Protein AF-A0A7Z8QGR4-F1 (afdb_monomer_lite)

pLDDT: mean 81.58, std 18.43, range [34.44, 98.69]

Secondary structure (DSSP, 8-state):
-HHHHHHHHHHHHHHHHHHHHHHHHHHHHHHHHHHHHHHHHHHHHHHHHHHHHHHHHHHHHHHHHHHHHHHHHHHHHHHHHHHHHHHHHHHHHHHHHHHHHHHHHHHHHHHHHHHHS-S---TTT------EEEPTT-S-EEES-----TTSB-TTSSEEEEEEGGGTEEEEE-SS----S-S-TT--

Foldseek 3Di:
DVVVVVVVVVVVVVVVVVVVCVVVVVVVVVVVVVVVVVVVVVVVVVVVVVVVVVVVVVVVVVVVVVVVVVVVVVVVVVVVVVVVVVVVVVVVVVVVVVVVVVVVVVVVVVCVVVVPDPPDPPPPPDPPVQDFDDEPPDPDTDTPADADAQQDQDPLRFGFNHAPPRRRAGAGDDPDDDPDPYDDDDDD

Sequence (188 aa):
MKGDVDTLKNTVFNLTGTLESLPNQVGDLSRLVTSNKLAATETFTSKLVTENLKKDVVRNEKDIEKIETSITGVNTDLREVRNNLKGLDRIEAGMDSFQNSIDSMQNAINQIPEMVMPSDLDTSTSRGLITLKRCPNTLEVTWGICTYQAGDKGPAGGIVVSATEDGRHGLELSFKQSSSTFGCEGVA

Radius of gyration: 68.04 Å; chains: 1; bounding box: 125×34×184 Å

Structure (mmCIF, N/CA/C/O backbone):
data_AF-A0A7Z8QGR4-F1
#
_entry.id   AF-A0A7Z8QGR4-F1
#
loop_
_atom_site.group_PDB
_atom_site.id
_atom_site.type_symbol
_atom_site.label_atom_id
_atom_site.label_alt_id
_atom_site.label_comp_id
_atom_site.label_asym_id
_atom_site.label_entity_id
_atom_site.label_seq_id
_atom_site.pdbx_PDB_ins_code
_atom_site.Cartn_x
_atom_site.Cartn_y
_atom_site.Cartn_z
_atom_site.occupancy
_atom_site.B_iso_or_equiv
_atom_site.auth_seq_id
_atom_site.auth_comp_id
_atom_site.auth_asym_id
_atom_site.auth_atom_id
_atom_site.pdbx_PDB_model_num
ATOM 1 N N . MET A 1 1 ? -53.644 -9.883 95.722 1.00 63.28 1 MET A N 1
ATOM 2 C CA . MET A 1 1 ? -54.367 -10.828 94.839 1.00 63.28 1 MET A CA 1
ATOM 3 C C . MET A 1 1 ? -55.077 -10.150 93.671 1.00 63.28 1 MET A C 1
ATOM 5 O O . MET A 1 1 ? -54.711 -10.466 92.553 1.00 63.28 1 MET A O 1
ATOM 9 N N . LYS A 1 2 ? -56.058 -9.243 93.843 1.00 71.25 2 LYS A N 1
ATOM 10 C CA . LYS A 1 2 ? -56.784 -8.665 92.683 1.00 71.25 2 LYS A CA 1
ATOM 11 C C . LYS A 1 2 ? -55.908 -7.770 91.781 1.00 71.25 2 LYS A C 1
ATOM 13 O O . LYS A 1 2 ? -55.909 -7.962 90.574 1.00 71.25 2 LYS A O 1
ATOM 18 N N . GLY A 1 3 ? -55.089 -6.889 92.367 1.00 80.44 3 GLY A N 1
ATOM 19 C CA . GLY A 1 3 ? -54.168 -6.026 91.604 1.00 80.44 3 GLY A CA 1
ATOM 20 C C . GLY A 1 3 ? -53.057 -6.783 90.862 1.00 80.44 3 GLY A C 1
ATOM 21 O O . GLY A 1 3 ? -52.675 -6.397 89.759 1.00 80.44 3 GLY A O 1
ATOM 22 N N . ASP A 1 4 ? -52.593 -7.907 91.413 1.00 86.69 4 ASP A N 1
ATOM 23 C CA . ASP A 1 4 ? -51.564 -8.746 90.780 1.00 86.69 4 ASP A CA 1
ATOM 24 C C . ASP A 1 4 ? -52.108 -9.440 89.521 1.00 86.69 4 ASP A C 1
ATOM 26 O O . ASP A 1 4 ? -51.425 -9.532 88.505 1.00 86.69 4 ASP A O 1
ATOM 30 N N . VAL A 1 5 ? -53.373 -9.876 89.563 1.00 89.75 5 VAL A N 1
ATOM 31 C CA . VAL A 1 5 ? -54.056 -10.529 88.435 1.00 89.75 5 VAL A CA 1
ATOM 32 C C . VAL A 1 5 ? -54.328 -9.549 87.293 1.00 89.75 5 VAL A C 1
ATOM 34 O O . VAL A 1 5 ? -54.153 -9.911 86.131 1.00 89.75 5 VAL A O 1
ATOM 37 N N . ASP A 1 6 ? -54.726 -8.314 87.597 1.00 90.62 6 ASP A N 1
ATOM 38 C CA . ASP A 1 6 ? -54.964 -7.289 86.572 1.00 90.62 6 ASP A CA 1
ATOM 39 C C . ASP A 1 6 ? -53.654 -6.851 85.898 1.00 90.62 6 ASP A C 1
ATOM 41 O O . ASP A 1 6 ? -53.600 -6.689 84.676 1.00 90.62 6 ASP A O 1
ATOM 45 N N . THR A 1 7 ? -52.567 -6.771 86.672 1.00 92.06 7 THR A N 1
ATOM 46 C CA . THR A 1 7 ? -51.217 -6.536 86.141 1.00 92.06 7 THR A CA 1
ATOM 47 C C . THR A 1 7 ? -50.805 -7.664 85.193 1.00 92.06 7 THR A C 1
ATOM 49 O O . THR A 1 7 ? -50.396 -7.396 84.065 1.00 92.06 7 THR A O 1
ATOM 52 N N . LEU A 1 8 ? -51.003 -8.924 85.601 1.00 92.62 8 LEU A N 1
ATOM 53 C CA . LEU A 1 8 ? -50.678 -10.091 84.779 1.00 92.62 8 LEU A CA 1
ATOM 54 C C . LEU A 1 8 ? -51.458 -10.100 83.454 1.00 92.62 8 LEU A C 1
ATOM 56 O O . LEU A 1 8 ? -50.889 -10.383 82.402 1.00 92.62 8 LEU A O 1
ATOM 60 N N . LYS A 1 9 ? -52.751 -9.755 83.486 1.00 91.75 9 LYS A N 1
ATOM 61 C CA . LYS A 1 9 ? -53.602 -9.680 82.287 1.00 91.75 9 LYS A CA 1
ATOM 62 C C . LYS A 1 9 ? -53.125 -8.621 81.298 1.00 91.75 9 LYS A C 1
ATOM 64 O O . LYS A 1 9 ? -53.062 -8.910 80.106 1.00 91.75 9 LYS A O 1
ATOM 69 N N . ASN A 1 10 ? -52.750 -7.435 81.777 1.00 92.81 10 ASN A N 1
ATOM 70 C CA . ASN A 1 10 ? -52.200 -6.387 80.915 1.00 92.81 10 ASN A CA 1
ATOM 71 C C . ASN A 1 10 ? -50.859 -6.801 80.301 1.00 92.81 10 ASN A C 1
ATOM 73 O O . ASN A 1 10 ? -50.624 -6.562 79.117 1.00 92.81 10 ASN A O 1
ATOM 77 N N . THR A 1 11 ? -49.991 -7.461 81.073 1.00 93.75 11 THR A N 1
ATOM 78 C CA . THR A 1 11 ? -48.729 -7.996 80.549 1.00 93.75 11 THR A CA 1
ATOM 79 C C . THR A 1 11 ? -48.977 -9.038 79.461 1.00 93.75 11 THR A C 1
ATOM 81 O O . THR A 1 11 ? -48.363 -8.961 78.400 1.00 93.75 11 THR A O 1
ATOM 84 N N . VAL A 1 12 ? -49.908 -9.973 79.682 1.00 94.75 12 VAL A N 1
ATOM 85 C CA . VAL A 1 12 ? -50.280 -10.989 78.686 1.00 94.75 12 VAL A CA 1
ATOM 86 C C . VAL A 1 12 ? -50.854 -10.340 77.426 1.00 94.75 12 VAL A C 1
ATOM 88 O O . VAL A 1 12 ? -50.416 -10.679 76.335 1.00 94.75 12 VAL A O 1
ATOM 91 N N . PHE A 1 13 ? -51.754 -9.363 77.559 1.00 94.62 13 PHE A N 1
ATOM 92 C CA . PHE A 1 13 ? -52.339 -8.653 76.418 1.00 94.62 13 PHE A CA 1
ATOM 93 C C . PHE A 1 13 ? -51.278 -7.943 75.558 1.00 94.62 13 PHE A C 1
ATOM 95 O O . PHE A 1 13 ? -51.265 -8.089 74.336 1.00 94.62 13 PHE A O 1
ATOM 102 N N . ASN A 1 14 ? -50.334 -7.239 76.192 1.00 94.44 14 ASN A N 1
ATOM 103 C CA . ASN A 1 14 ? -49.232 -6.577 75.486 1.00 94.44 14 ASN A CA 1
ATOM 104 C C . ASN A 1 14 ? -48.295 -7.582 74.797 1.00 94.44 14 ASN A C 1
ATOM 106 O O . ASN A 1 14 ? -47.833 -7.339 73.679 1.00 94.44 14 ASN A O 1
ATOM 110 N N . LEU A 1 15 ? -48.023 -8.720 75.443 1.00 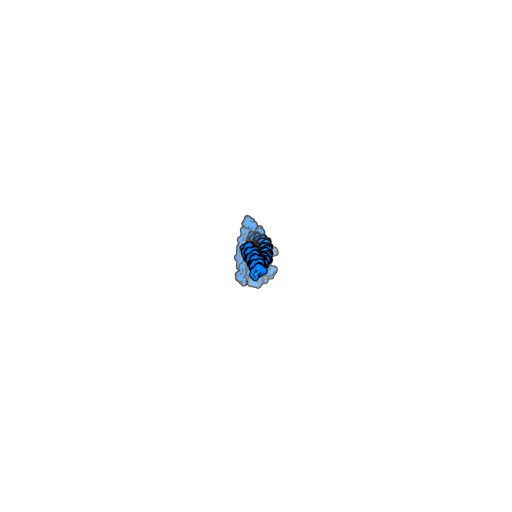95.62 15 LEU A N 1
ATOM 111 C CA . LEU A 1 15 ? -47.218 -9.796 74.862 1.00 95.62 15 LEU A CA 1
ATOM 112 C C . LEU A 1 15 ? -47.909 -10.420 73.649 1.00 95.62 15 LEU A C 1
ATOM 114 O O . LEU A 1 15 ? -47.247 -10.635 72.637 1.00 95.62 15 LEU A O 1
ATOM 118 N N . THR A 1 16 ? -49.221 -10.657 73.712 1.00 94.56 16 THR A N 1
ATOM 119 C CA . THR A 1 16 ? -50.006 -11.168 72.580 1.00 94.56 16 THR A CA 1
ATOM 120 C C . THR A 1 16 ? -49.962 -10.203 71.398 1.00 94.56 16 THR A C 1
ATOM 122 O O . THR A 1 16 ? -49.608 -10.625 70.302 1.00 94.56 16 THR A O 1
ATOM 125 N N . GLY A 1 17 ? -50.194 -8.904 71.618 1.00 94.50 17 GLY A N 1
ATOM 126 C CA . GLY A 1 17 ? -50.097 -7.908 70.544 1.00 94.50 17 GLY A CA 1
ATOM 127 C C . GLY A 1 17 ? -48.690 -7.809 69.940 1.00 94.50 17 GLY A C 1
ATOM 128 O O . GLY A 1 17 ? -48.529 -7.684 68.726 1.00 94.50 17 GLY A O 1
ATOM 129 N N . THR A 1 18 ? -47.651 -7.948 70.769 1.00 94.69 18 THR A N 1
ATOM 130 C CA . THR A 1 18 ? -46.263 -8.009 70.285 1.00 94.69 18 THR A CA 1
ATOM 131 C C . THR A 1 18 ? -46.046 -9.255 69.421 1.00 94.69 18 THR A C 1
ATOM 133 O O . THR A 1 18 ? -45.511 -9.143 68.318 1.00 94.69 18 THR A O 1
ATOM 136 N N . LEU A 1 19 ? -46.510 -10.424 69.877 1.00 95.81 19 LEU A N 1
ATOM 137 C CA . LEU A 1 19 ? -46.371 -11.704 69.178 1.00 95.81 19 LEU A CA 1
ATOM 138 C C . LEU A 1 19 ? -47.111 -11.715 67.830 1.00 95.81 19 LEU A C 1
ATOM 140 O O . LEU A 1 19 ? -46.585 -12.239 66.853 1.00 95.81 19 LEU A O 1
ATOM 144 N N . GLU A 1 20 ? -48.287 -11.088 67.759 1.00 95.44 20 GLU A N 1
ATOM 145 C CA . GLU A 1 20 ? -49.078 -10.938 66.530 1.00 95.44 20 GLU A CA 1
ATOM 146 C C . GLU A 1 20 ? -48.427 -9.991 65.508 1.00 95.44 20 GLU A C 1
ATOM 148 O O . GLU A 1 20 ? -48.636 -10.141 64.305 1.00 95.44 20 GLU A O 1
ATOM 153 N N . SER A 1 21 ? -47.601 -9.040 65.959 1.00 95.81 21 SER A N 1
ATOM 154 C CA . SER A 1 21 ? -46.898 -8.095 65.079 1.00 95.81 21 SER A CA 1
ATOM 155 C C . SER A 1 21 ? -45.605 -8.656 64.464 1.00 95.81 21 SER A C 1
ATOM 157 O O . SER A 1 21 ? -45.188 -8.212 63.390 1.00 95.81 21 SER A O 1
ATOM 159 N N . LEU A 1 22 ? -44.982 -9.651 65.110 1.00 96.81 22 LEU A N 1
ATOM 160 C CA . LEU A 1 22 ? -43.707 -10.241 64.679 1.00 96.81 22 LEU A CA 1
ATOM 161 C C . LEU A 1 22 ? -43.734 -10.815 63.249 1.00 96.81 22 LEU A C 1
ATOM 163 O O . LEU A 1 22 ? -42.790 -10.543 62.507 1.00 96.81 22 LEU A O 1
ATOM 167 N N . PRO A 1 23 ? -44.771 -11.556 62.804 1.00 96.12 23 PRO A N 1
ATOM 168 C CA . PRO A 1 23 ? -44.829 -12.077 61.438 1.00 96.12 23 PRO A CA 1
ATOM 169 C C . PRO A 1 23 ? -44.733 -10.983 60.368 1.00 96.12 23 PRO A C 1
ATOM 171 O O . PRO A 1 23 ? -44.053 -11.173 59.361 1.00 96.12 23 PRO A O 1
ATOM 174 N N . ASN A 1 24 ? -45.354 -9.822 60.605 1.00 96.19 24 ASN A N 1
ATOM 175 C CA . ASN A 1 24 ? -45.300 -8.691 59.676 1.00 96.19 24 ASN A CA 1
ATOM 176 C C . ASN A 1 24 ? -43.891 -8.094 59.617 1.00 96.19 24 ASN A C 1
ATOM 178 O O . ASN A 1 24 ? -43.349 -7.915 58.529 1.00 96.19 24 ASN A O 1
ATOM 182 N N . GLN A 1 25 ? -43.256 -7.883 60.775 1.00 96.94 25 GLN A N 1
ATOM 183 C CA . GLN A 1 25 ? -41.877 -7.386 60.840 1.00 96.94 25 GLN A CA 1
ATOM 184 C C . GLN A 1 25 ? -40.892 -8.336 60.145 1.00 96.94 25 GLN A C 1
ATOM 186 O O . GLN A 1 25 ? -40.023 -7.893 59.396 1.00 96.94 25 GLN A O 1
ATOM 191 N N . VAL A 1 26 ? -41.045 -9.649 60.350 1.00 97.12 26 VAL A N 1
ATOM 192 C CA . VAL A 1 26 ? -40.235 -10.675 59.673 1.00 97.12 26 VAL A CA 1
ATOM 193 C C . VAL A 1 26 ? -40.477 -10.655 58.161 1.00 97.12 26 VAL A C 1
ATOM 195 O O . VAL A 1 26 ? -39.523 -10.766 57.387 1.00 97.12 26 VAL A O 1
ATOM 198 N N . GLY A 1 27 ? -41.725 -10.467 57.726 1.00 97.69 27 GLY A N 1
ATOM 199 C CA . GLY A 1 27 ? -42.077 -10.307 56.315 1.00 97.69 27 GLY A CA 1
ATOM 200 C C . GLY A 1 27 ? -41.408 -9.091 55.669 1.00 97.69 27 GLY A C 1
ATOM 201 O O . GLY A 1 27 ? -40.818 -9.209 54.591 1.00 97.69 27 GLY A O 1
ATOM 202 N N . ASP A 1 28 ? -41.431 -7.943 56.343 1.00 97.62 28 ASP A N 1
ATOM 203 C CA . ASP A 1 28 ? -40.800 -6.711 55.859 1.00 97.62 28 ASP A CA 1
ATOM 204 C C . ASP A 1 28 ? -39.272 -6.827 55.812 1.00 97.62 28 ASP A C 1
ATOM 206 O O . ASP A 1 28 ? -38.653 -6.460 54.809 1.00 97.62 28 ASP A O 1
ATOM 210 N N . LEU A 1 29 ? -38.659 -7.431 56.836 1.00 97.75 29 LEU A N 1
ATOM 211 C CA . LEU A 1 29 ? -37.231 -7.765 56.848 1.00 97.75 29 LEU A CA 1
ATOM 212 C C . LEU A 1 29 ? -36.853 -8.683 55.680 1.00 97.75 29 LEU A C 1
ATOM 214 O O . LEU A 1 29 ? -35.870 -8.422 54.990 1.00 97.75 29 LEU A O 1
ATOM 218 N N . SER A 1 30 ? -37.639 -9.729 55.413 1.00 97.81 30 SER A N 1
ATOM 219 C CA . SER A 1 30 ? -37.392 -10.654 54.298 1.00 97.81 30 SER A CA 1
ATOM 220 C C . SER A 1 30 ? -37.420 -9.943 52.938 1.00 97.81 30 SER A C 1
ATOM 222 O O . SER A 1 30 ? -36.545 -10.162 52.089 1.00 97.81 30 SER A O 1
ATOM 224 N N . ARG A 1 31 ? -38.373 -9.023 52.744 1.00 97.94 31 ARG A N 1
ATOM 225 C CA . ARG A 1 31 ? -38.456 -8.185 51.537 1.00 97.94 31 ARG A CA 1
ATOM 226 C C . ARG A 1 31 ? -37.256 -7.249 51.408 1.00 97.94 31 ARG A C 1
ATOM 228 O O . ARG A 1 31 ? -36.664 -7.177 50.333 1.00 97.94 31 ARG A O 1
ATOM 235 N N . LEU A 1 32 ? -36.860 -6.587 52.495 1.00 97.88 32 LEU A N 1
ATOM 236 C CA . LEU A 1 32 ? -35.678 -5.719 52.546 1.00 97.88 32 LEU A CA 1
ATOM 237 C C . LEU A 1 32 ? -34.393 -6.477 52.201 1.00 97.88 32 LEU A C 1
ATOM 239 O O . LEU A 1 32 ? -33.606 -6.013 51.378 1.00 97.88 32 LEU A O 1
ATOM 243 N N . VAL A 1 33 ? -34.202 -7.666 52.774 1.00 97.44 33 VAL A N 1
ATOM 244 C CA . VAL A 1 33 ? -33.049 -8.532 52.482 1.00 97.44 33 VAL A CA 1
ATOM 245 C C . VAL A 1 33 ? -33.022 -8.925 51.004 1.00 97.44 33 VAL A C 1
ATOM 247 O O . VAL A 1 33 ? -31.970 -8.860 50.368 1.00 97.44 33 VAL A O 1
ATOM 250 N N . THR A 1 34 ? -34.174 -9.288 50.438 1.00 97.50 34 THR A N 1
ATOM 251 C CA . THR A 1 34 ? -34.286 -9.668 49.021 1.00 97.50 34 THR A CA 1
ATOM 252 C C . THR A 1 34 ? -33.964 -8.492 48.098 1.00 97.50 34 THR A C 1
ATOM 254 O O . THR A 1 34 ? -33.164 -8.641 47.174 1.00 97.50 34 THR A O 1
ATOM 257 N N . SER A 1 35 ? -34.522 -7.314 48.386 1.00 97.31 35 SER A N 1
ATOM 258 C CA . SER A 1 35 ? -34.273 -6.083 47.628 1.00 97.31 35 SER A CA 1
ATOM 259 C C . SER A 1 35 ? -32.796 -5.678 47.670 1.00 97.31 35 SER A C 1
ATOM 261 O O . SER A 1 35 ? -32.176 -5.465 46.630 1.00 97.31 35 SER A O 1
ATOM 263 N N . ASN A 1 36 ? -32.183 -5.684 48.859 1.00 97.06 36 ASN A N 1
ATOM 264 C CA . ASN A 1 36 ? -30.766 -5.350 49.021 1.00 97.06 36 ASN A CA 1
ATOM 265 C C . ASN A 1 36 ? -29.850 -6.336 48.287 1.00 97.06 36 ASN A C 1
ATOM 267 O O . ASN A 1 36 ? -28.862 -5.925 47.677 1.00 97.06 36 ASN A O 1
ATOM 271 N N . LYS A 1 37 ? -30.178 -7.634 48.307 1.00 97.38 37 LYS A N 1
ATOM 272 C CA . LYS A 1 37 ? -29.420 -8.651 47.568 1.00 97.38 37 LYS A CA 1
ATOM 273 C C . LYS A 1 37 ? -29.502 -8.429 46.056 1.00 97.38 37 LYS A C 1
ATOM 275 O O . LYS A 1 37 ? -28.482 -8.557 45.373 1.00 97.38 37 LYS A O 1
ATOM 280 N N . LEU A 1 38 ? -30.684 -8.093 45.539 1.00 97.12 38 LEU A N 1
ATOM 281 C CA . LEU A 1 38 ? -30.879 -7.801 44.120 1.00 97.12 38 LEU A CA 1
ATOM 282 C C . LEU A 1 38 ? -30.088 -6.554 43.704 1.00 97.12 38 LEU A C 1
ATOM 284 O O . LEU A 1 38 ? -29.239 -6.646 42.820 1.00 97.12 38 LEU A O 1
ATOM 288 N N . ALA A 1 39 ? -30.270 -5.439 44.417 1.00 96.88 39 ALA A N 1
ATOM 289 C CA . ALA A 1 39 ? -29.585 -4.178 44.137 1.00 96.88 39 ALA A CA 1
ATOM 290 C C . ALA A 1 39 ? -28.052 -4.317 44.180 1.00 96.88 39 ALA A C 1
ATOM 292 O O . ALA A 1 39 ? -27.343 -3.783 43.323 1.00 96.88 39 ALA A O 1
ATOM 293 N N . ALA A 1 40 ? -27.518 -5.079 45.142 1.00 96.44 40 ALA A N 1
ATOM 294 C CA . ALA A 1 40 ? -26.087 -5.363 45.216 1.00 96.44 40 ALA A CA 1
ATOM 295 C C . ALA A 1 40 ? -25.589 -6.169 44.001 1.00 96.44 40 ALA A C 1
ATOM 297 O O . ALA A 1 40 ? -24.524 -5.872 43.456 1.00 96.44 40 ALA A O 1
ATOM 298 N N . THR A 1 41 ? -26.367 -7.157 43.550 1.00 96.50 41 THR A N 1
ATOM 299 C CA . THR A 1 41 ? -26.021 -8.004 42.396 1.00 96.50 41 THR A CA 1
ATOM 300 C C . THR A 1 41 ? -26.039 -7.203 41.092 1.00 96.50 41 THR A C 1
ATOM 302 O O . THR A 1 41 ? -25.105 -7.300 40.293 1.00 96.50 41 THR A O 1
ATOM 305 N N . GLU A 1 42 ? -27.055 -6.364 40.891 1.00 96.06 42 GLU A N 1
ATOM 306 C CA . GLU A 1 42 ? -27.167 -5.477 39.728 1.00 96.06 42 GLU A CA 1
ATOM 307 C C . GLU A 1 42 ? -26.032 -4.449 39.690 1.00 96.06 42 GLU A C 1
ATOM 309 O O . GLU A 1 42 ? -25.409 -4.243 38.644 1.00 96.06 42 GLU A O 1
ATOM 314 N N . THR A 1 43 ? -25.699 -3.862 40.844 1.00 96.44 43 THR A N 1
ATOM 315 C CA . THR A 1 43 ? -24.591 -2.904 40.976 1.00 96.44 43 THR A CA 1
ATOM 316 C C . THR A 1 43 ? -23.256 -3.557 40.629 1.00 96.44 43 THR A C 1
ATOM 318 O O . THR A 1 43 ? -22.472 -3.005 39.855 1.00 96.44 43 THR A O 1
ATOM 321 N N . PHE A 1 44 ? -22.990 -4.751 41.169 1.00 94.75 44 PHE A N 1
ATOM 322 C CA . PHE A 1 44 ? -21.750 -5.475 40.896 1.00 94.75 44 PHE A CA 1
ATOM 323 C C . PHE A 1 44 ? -21.637 -5.869 39.420 1.00 94.75 44 PHE A C 1
ATOM 325 O O . PHE A 1 44 ? -20.594 -5.652 38.803 1.00 94.75 44 PHE A O 1
ATOM 332 N N . THR A 1 45 ? -22.724 -6.380 38.837 1.00 94.75 45 THR A N 1
ATOM 333 C CA . THR A 1 45 ? -22.780 -6.769 37.420 1.00 94.75 45 THR A CA 1
ATOM 334 C C . THR A 1 45 ? -22.543 -5.564 36.515 1.00 94.75 45 THR A C 1
ATOM 336 O O . THR A 1 45 ? -21.692 -5.617 35.630 1.00 94.75 45 THR A O 1
ATOM 339 N N . SER A 1 46 ? -23.220 -4.445 36.785 1.00 95.69 46 SER A N 1
ATOM 340 C CA . SER A 1 46 ? -23.063 -3.207 36.013 1.00 95.69 46 SER A CA 1
ATOM 341 C C . SER A 1 46 ? -21.634 -2.677 36.083 1.00 95.69 46 SER A C 1
ATOM 343 O O . SER A 1 46 ? -21.060 -2.299 35.061 1.00 95.69 46 SER A O 1
ATOM 345 N N . LYS A 1 47 ? -21.020 -2.701 37.272 1.00 96.12 47 LYS A N 1
ATOM 346 C CA . LYS A 1 47 ? -19.629 -2.274 37.459 1.00 96.12 47 LYS A CA 1
ATOM 347 C C . LYS A 1 47 ? -18.653 -3.178 36.707 1.00 96.12 47 LYS A C 1
ATOM 349 O O . LYS A 1 47 ? -17.756 -2.672 36.042 1.00 96.12 47 LYS A O 1
ATOM 354 N N . LEU A 1 48 ? -18.845 -4.496 36.771 1.00 94.81 48 LEU A N 1
ATOM 355 C CA . LEU A 1 48 ? -18.003 -5.461 36.064 1.00 94.81 48 LEU A CA 1
ATOM 356 C C . LEU A 1 48 ? -18.079 -5.275 34.542 1.00 94.81 48 LEU A C 1
ATOM 358 O O . LEU A 1 48 ? -17.045 -5.222 33.877 1.00 94.81 48 LEU A O 1
ATOM 362 N N . VAL A 1 49 ? -19.293 -5.140 33.998 1.00 95.44 49 VAL A N 1
ATOM 363 C CA . VAL A 1 49 ? -19.516 -4.889 32.567 1.00 95.44 49 VAL A CA 1
ATOM 364 C C . VAL A 1 49 ? -18.866 -3.572 32.146 1.00 95.44 49 VAL A C 1
ATOM 366 O O . VAL A 1 49 ? -18.135 -3.542 31.160 1.00 95.44 49 VAL A O 1
ATOM 369 N N . THR A 1 50 ? -19.061 -2.506 32.925 1.00 96.75 50 THR A N 1
ATOM 370 C CA . THR A 1 50 ? -18.487 -1.181 32.640 1.00 96.75 50 THR A CA 1
ATOM 371 C C . THR A 1 50 ? -16.958 -1.217 32.606 1.00 96.75 50 THR A C 1
ATOM 373 O O . THR A 1 50 ? -16.353 -0.674 31.686 1.00 96.75 50 THR A O 1
ATOM 376 N N . GLU A 1 51 ? -16.314 -1.890 33.562 1.00 96.44 51 GLU A N 1
ATOM 377 C CA . GLU A 1 51 ? -14.850 -1.993 33.610 1.00 96.44 51 GLU A CA 1
ATOM 378 C C . GLU A 1 51 ? -14.273 -2.813 32.450 1.00 96.44 51 GLU A C 1
ATOM 380 O O . GLU A 1 51 ? -13.239 -2.448 31.884 1.00 96.44 51 GLU A O 1
ATOM 385 N N . ASN A 1 52 ? -14.937 -3.904 32.061 1.00 96.31 52 ASN A N 1
ATOM 386 C CA . ASN A 1 52 ? -14.501 -4.701 30.916 1.00 96.31 52 ASN A CA 1
ATOM 387 C C . ASN A 1 52 ? -14.656 -3.924 29.604 1.00 96.31 52 ASN A C 1
ATOM 389 O O . ASN A 1 52 ? -13.695 -3.830 28.843 1.00 96.31 52 ASN A O 1
ATOM 393 N N . LEU A 1 53 ? -15.810 -3.283 29.389 1.00 97.19 53 LEU A N 1
ATOM 394 C CA . LEU A 1 53 ? -16.035 -2.437 28.214 1.00 97.19 53 LEU A CA 1
ATOM 395 C C . LEU A 1 53 ? -15.021 -1.293 28.140 1.00 97.19 53 LEU A C 1
ATOM 397 O O . LEU A 1 53 ? -14.483 -1.019 27.073 1.00 97.19 53 LEU A O 1
ATOM 401 N N . LYS A 1 54 ? -14.691 -0.665 29.274 1.00 97.62 54 LYS A N 1
ATOM 402 C CA . LYS A 1 54 ? -13.677 0.393 29.330 1.00 97.62 54 LYS A CA 1
ATOM 403 C C . LYS A 1 54 ? -12.300 -0.100 28.877 1.00 97.62 54 LYS A C 1
ATOM 405 O O . LYS A 1 54 ? -11.617 0.602 28.137 1.00 97.62 54 LYS A O 1
ATOM 410 N N . LYS A 1 55 ? -11.886 -1.302 29.289 1.00 97.50 55 LYS A N 1
ATOM 411 C CA . LYS A 1 55 ? -10.616 -1.903 28.842 1.00 97.50 55 LYS A CA 1
ATOM 412 C C . LYS A 1 55 ? -10.611 -2.200 27.347 1.00 97.50 55 LYS A C 1
ATOM 414 O O . LYS A 1 55 ? -9.589 -1.986 26.698 1.00 97.50 55 LYS A O 1
ATOM 419 N N . ASP A 1 56 ? -11.724 -2.694 26.816 1.00 97.81 56 ASP A N 1
ATOM 420 C CA . ASP A 1 56 ? -11.845 -3.002 25.393 1.00 97.81 56 ASP A CA 1
ATOM 421 C C . ASP A 1 56 ? -11.838 -1.729 24.541 1.00 97.81 56 ASP A C 1
ATOM 423 O O . ASP A 1 56 ? -11.145 -1.693 23.529 1.00 97.81 56 ASP A O 1
ATOM 427 N N . VAL A 1 57 ? -12.503 -0.657 24.990 1.00 98.25 57 VAL A N 1
ATOM 428 C CA . VAL A 1 57 ? -12.442 0.665 24.341 1.00 98.25 57 VAL A CA 1
ATOM 429 C C . VAL A 1 57 ? -11.002 1.172 24.277 1.00 98.25 57 VAL A C 1
ATOM 431 O O . VAL A 1 57 ? -10.528 1.478 23.190 1.00 98.25 57 VAL A O 1
ATOM 434 N N . VAL A 1 58 ? -10.271 1.158 25.396 1.00 98.19 58 VAL A N 1
ATOM 435 C CA . VAL A 1 58 ? -8.861 1.592 25.429 1.00 98.19 58 VAL A CA 1
ATOM 436 C C . VAL A 1 58 ? -7.978 0.740 24.510 1.00 98.19 58 VAL A C 1
ATOM 438 O O . VAL A 1 58 ? -7.059 1.247 23.866 1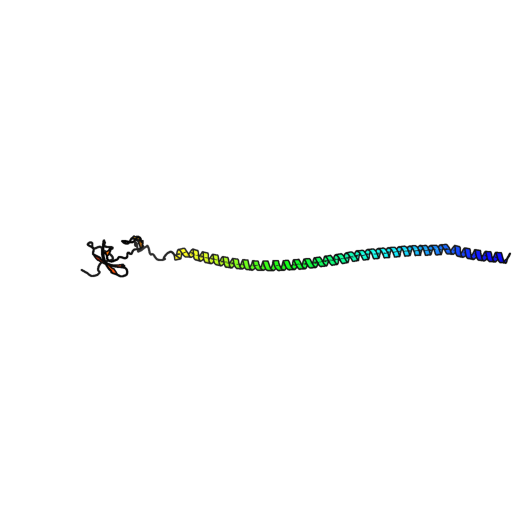.00 98.19 58 VAL A O 1
ATOM 441 N N . ARG A 1 59 ? -8.232 -0.574 24.431 1.00 98.12 59 ARG A N 1
ATOM 442 C CA . ARG A 1 59 ? -7.501 -1.452 23.506 1.00 98.12 59 ARG A CA 1
ATOM 443 C C . ARG A 1 59 ? -7.793 -1.083 22.052 1.00 98.12 59 ARG A C 1
ATOM 445 O O . ARG A 1 59 ? -6.855 -0.968 21.269 1.00 98.12 59 ARG A O 1
ATOM 452 N N . ASN A 1 60 ? -9.063 -0.867 21.721 1.00 98.56 60 ASN A N 1
ATOM 453 C CA . ASN A 1 60 ? -9.490 -0.502 20.376 1.00 98.56 60 ASN A CA 1
ATOM 454 C C . ASN A 1 60 ? -8.938 0.864 19.955 1.00 98.56 60 ASN A C 1
ATOM 456 O O . ASN A 1 60 ? -8.478 0.989 18.828 1.00 98.56 60 ASN A O 1
ATOM 460 N N . GLU A 1 61 ? -8.916 1.855 20.850 1.00 98.6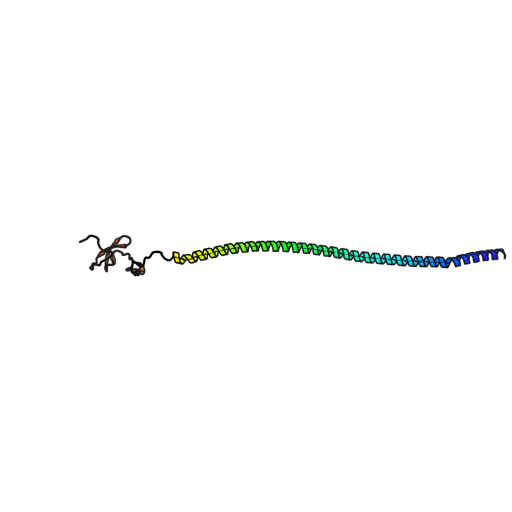2 61 GLU A N 1
ATOM 461 C CA . GLU A 1 61 ? -8.287 3.163 20.602 1.00 98.62 61 GLU A CA 1
ATOM 462 C C . GLU A 1 61 ? -6.817 2.995 20.197 1.00 98.62 61 GLU A C 1
ATOM 464 O O . GLU A 1 61 ? -6.394 3.492 19.154 1.00 98.62 61 GLU A O 1
ATOM 469 N N . LYS A 1 62 ? -6.056 2.190 20.947 1.00 98.44 62 LYS A N 1
ATOM 470 C CA . LYS A 1 62 ? -4.648 1.911 20.631 1.00 98.44 62 LYS A CA 1
ATOM 471 C C . LYS A 1 62 ? -4.461 1.183 19.297 1.00 98.44 62 LYS A C 1
ATOM 473 O O . LYS A 1 62 ? -3.463 1.392 18.607 1.00 98.44 62 LYS A O 1
ATOM 478 N N . ASP A 1 63 ? -5.363 0.271 18.951 1.00 98.56 63 ASP A N 1
ATOM 479 C CA . ASP A 1 63 ? -5.282 -0.443 17.677 1.00 98.56 63 ASP A CA 1
ATOM 480 C C . ASP A 1 63 ? -5.677 0.457 16.495 1.00 98.56 63 ASP A C 1
ATOM 482 O O . ASP A 1 63 ? -5.055 0.360 15.436 1.00 98.56 63 ASP A O 1
ATOM 486 N N . ILE A 1 64 ? -6.608 1.399 16.689 1.00 98.69 64 ILE A N 1
ATOM 487 C CA . ILE A 1 64 ? -6.935 2.448 15.710 1.00 98.69 64 ILE A CA 1
ATOM 488 C C . ILE A 1 64 ? -5.712 3.335 15.440 1.00 98.69 64 ILE A C 1
ATOM 490 O O . ILE A 1 64 ? -5.349 3.510 14.280 1.00 98.69 64 ILE A O 1
ATOM 494 N N . GLU A 1 65 ? -5.005 3.802 16.474 1.00 98.56 65 GLU A N 1
ATOM 495 C CA . GLU A 1 65 ? -3.785 4.619 16.311 1.00 98.56 65 GLU A CA 1
ATOM 496 C C . GLU A 1 65 ? -2.701 3.908 15.475 1.00 98.56 65 GLU A C 1
ATOM 498 O O . GLU A 1 65 ? -2.028 4.506 14.623 1.00 98.56 65 GLU A O 1
ATOM 503 N N . LYS A 1 66 ? -2.526 2.594 15.679 1.00 98.38 66 LYS A N 1
ATOM 504 C CA . LYS A 1 66 ? -1.596 1.792 14.865 1.00 98.38 66 LYS A CA 1
ATOM 505 C C . LYS A 1 66 ? -2.038 1.731 13.406 1.00 98.38 66 LYS A C 1
ATOM 507 O O . LYS A 1 66 ? -1.198 1.865 12.518 1.00 98.38 66 LYS A O 1
ATOM 512 N N . ILE A 1 67 ? -3.333 1.532 13.161 1.00 98.50 67 ILE A N 1
ATOM 513 C CA . ILE A 1 67 ? -3.899 1.489 11.808 1.00 98.50 67 ILE A CA 1
ATOM 514 C C . ILE A 1 67 ? -3.681 2.830 11.097 1.00 98.50 67 ILE A C 1
ATOM 516 O O . ILE A 1 67 ? -3.234 2.840 9.951 1.00 98.50 67 ILE A O 1
ATOM 520 N N . GLU A 1 68 ? -3.912 3.958 11.769 1.00 98.44 68 GLU A N 1
ATOM 521 C CA . GLU A 1 68 ? -3.669 5.299 11.215 1.00 98.44 68 GLU A CA 1
ATOM 522 C C . GLU A 1 68 ? -2.197 5.512 10.830 1.00 98.44 68 GLU A C 1
ATOM 524 O O . GLU A 1 68 ? -1.884 6.043 9.755 1.00 98.44 68 GLU A O 1
ATOM 529 N N . THR A 1 69 ? -1.279 5.024 11.668 1.00 98.19 69 THR A N 1
ATOM 530 C CA . THR A 1 69 ? 0.161 5.049 11.380 1.00 98.19 69 THR A CA 1
ATOM 531 C C . THR A 1 69 ? 0.489 4.221 10.134 1.00 98.19 69 THR A C 1
ATOM 533 O O . THR A 1 69 ? 1.192 4.695 9.239 1.00 98.19 69 THR A O 1
ATOM 536 N N . SER A 1 70 ? -0.057 3.005 10.025 1.00 98.44 70 SER A N 1
ATOM 537 C CA . SER A 1 70 ? 0.129 2.153 8.844 1.00 98.44 70 SER A CA 1
ATOM 538 C C . SER A 1 70 ? -0.441 2.781 7.568 1.00 98.44 70 SER A C 1
ATOM 540 O O . SER A 1 70 ? 0.222 2.746 6.533 1.00 98.44 70 SER A O 1
ATOM 542 N N . ILE A 1 71 ? -1.620 3.409 7.630 1.00 98.44 71 ILE A N 1
ATOM 543 C CA . ILE A 1 71 ? -2.231 4.120 6.492 1.00 98.44 71 ILE A CA 1
ATOM 544 C C . ILE A 1 71 ? -1.331 5.267 6.016 1.00 98.44 71 ILE A C 1
ATOM 546 O O . ILE A 1 71 ? -1.150 5.465 4.813 1.00 98.44 71 ILE A O 1
ATOM 550 N N . THR A 1 72 ? -0.728 6.005 6.948 1.00 98.19 72 THR A N 1
ATOM 551 C CA . THR A 1 72 ? 0.218 7.081 6.622 1.00 98.19 72 THR A CA 1
ATOM 552 C C . THR A 1 72 ? 1.458 6.546 5.897 1.00 98.19 72 THR A C 1
ATOM 554 O O . THR A 1 72 ? 1.905 7.149 4.917 1.00 98.19 72 THR A O 1
ATOM 557 N N . GLY A 1 73 ? 1.972 5.387 6.323 1.00 98.31 73 GLY A N 1
ATOM 558 C CA . GLY A 1 73 ? 3.051 4.678 5.628 1.00 98.31 73 GLY A CA 1
ATOM 559 C C . GLY A 1 73 ? 2.665 4.301 4.197 1.00 98.31 73 GLY A C 1
ATOM 560 O O . GLY A 1 73 ? 3.319 4.730 3.252 1.00 98.31 73 GLY A O 1
ATOM 561 N N . VAL A 1 74 ? 1.527 3.621 4.023 1.00 98.50 74 VAL A N 1
ATOM 562 C CA . VAL A 1 74 ? 1.018 3.217 2.697 1.00 98.50 74 VAL A CA 1
ATOM 563 C C . VAL A 1 74 ? 0.839 4.416 1.757 1.00 98.50 74 VAL A C 1
ATOM 565 O O . VAL A 1 74 ? 1.173 4.340 0.576 1.00 98.50 74 VAL A O 1
ATOM 568 N N . ASN A 1 75 ? 0.351 5.552 2.257 1.00 98.25 75 ASN A N 1
ATOM 569 C CA . ASN A 1 75 ? 0.214 6.769 1.452 1.00 98.25 75 ASN A CA 1
ATOM 570 C C . ASN A 1 75 ? 1.563 7.338 0.984 1.00 98.25 75 ASN A C 1
ATOM 572 O O . ASN A 1 75 ? 1.642 7.928 -0.098 1.00 98.25 75 ASN A O 1
ATOM 576 N N . THR A 1 76 ? 2.615 7.165 1.783 1.00 98.12 76 THR A N 1
ATOM 577 C CA . THR A 1 76 ? 3.979 7.564 1.417 1.00 98.12 76 THR A CA 1
ATOM 578 C C . THR A 1 76 ? 4.505 6.671 0.297 1.00 98.12 76 THR A C 1
ATOM 580 O O . THR A 1 76 ? 4.922 7.191 -0.740 1.00 98.12 76 THR A O 1
ATOM 583 N N . ASP A 1 77 ? 4.361 5.353 0.442 1.00 98.44 77 ASP A N 1
ATOM 584 C CA . ASP A 1 77 ? 4.773 4.377 -0.571 1.00 98.44 77 ASP A CA 1
ATOM 585 C C . ASP A 1 77 ? 4.038 4.611 -1.902 1.00 98.44 77 ASP A C 1
ATOM 587 O O . ASP A 1 77 ? 4.647 4.657 -2.971 1.00 98.44 77 ASP A O 1
ATOM 591 N N . LEU A 1 78 ? 2.723 4.864 -1.860 1.00 98.44 78 LEU A N 1
ATOM 592 C CA . LEU A 1 78 ? 1.932 5.178 -3.057 1.00 98.44 78 LEU A CA 1
ATOM 593 C C . LEU A 1 78 ? 2.399 6.458 -3.762 1.00 98.44 78 LEU A C 1
ATOM 595 O O . LEU A 1 78 ? 2.345 6.554 -4.994 1.00 98.44 78 LEU A O 1
ATOM 599 N N . ARG A 1 79 ? 2.860 7.459 -3.005 1.00 97.75 79 ARG A N 1
ATOM 600 C CA . ARG A 1 79 ? 3.428 8.685 -3.575 1.00 97.75 79 ARG A CA 1
ATOM 601 C C . ARG A 1 79 ? 4.758 8.406 -4.270 1.00 97.75 79 ARG A C 1
ATOM 603 O O . ARG A 1 79 ? 4.999 8.977 -5.335 1.00 97.75 79 ARG A O 1
ATOM 610 N N . GLU A 1 80 ? 5.593 7.544 -3.702 1.00 97.69 80 GLU A N 1
ATOM 611 C CA . GLU A 1 80 ? 6.856 7.127 -4.314 1.00 97.69 80 GLU A CA 1
ATOM 612 C C . GLU A 1 80 ? 6.620 6.332 -5.602 1.00 97.69 80 GLU A C 1
ATOM 614 O O . GLU A 1 80 ? 7.154 6.697 -6.649 1.00 97.69 80 GLU A O 1
ATOM 619 N N . VAL A 1 81 ? 5.725 5.339 -5.574 1.00 97.81 81 VAL A N 1
ATOM 620 C CA . VAL A 1 81 ? 5.323 4.576 -6.768 1.00 97.81 81 VAL A CA 1
ATOM 621 C C . VAL A 1 81 ? 4.841 5.510 -7.879 1.00 97.81 81 VAL A C 1
ATOM 623 O O . VAL A 1 81 ? 5.279 5.392 -9.022 1.00 97.81 81 VAL A O 1
ATOM 626 N N . ARG A 1 82 ? 3.999 6.501 -7.557 1.00 96.94 82 ARG A N 1
ATOM 627 C CA . ARG A 1 82 ? 3.540 7.502 -8.534 1.00 96.94 82 ARG A CA 1
ATOM 628 C C . ARG A 1 82 ? 4.693 8.308 -9.141 1.00 96.94 82 ARG A C 1
ATOM 630 O O . ARG A 1 82 ? 4.634 8.649 -10.321 1.00 96.94 82 ARG A O 1
ATOM 637 N N . ASN A 1 83 ? 5.716 8.648 -8.360 1.00 96.19 83 ASN A N 1
ATOM 638 C CA . ASN A 1 83 ? 6.888 9.356 -8.877 1.00 96.19 83 ASN A CA 1
ATOM 639 C C . ASN A 1 83 ? 7.733 8.461 -9.789 1.00 96.19 83 ASN A C 1
ATOM 641 O O . ASN A 1 83 ? 8.176 8.926 -10.837 1.00 96.19 83 ASN A O 1
ATOM 645 N N . ASN A 1 84 ? 7.902 7.188 -9.430 1.00 96.19 84 ASN A N 1
ATOM 646 C CA . ASN A 1 84 ? 8.625 6.216 -10.248 1.00 96.19 84 ASN A CA 1
ATOM 647 C C . ASN A 1 84 ? 7.935 6.001 -11.601 1.00 96.19 84 ASN A C 1
ATOM 649 O O . ASN A 1 84 ? 8.609 6.005 -12.627 1.00 96.19 84 ASN A O 1
ATOM 653 N N . LEU A 1 85 ? 6.598 5.925 -11.628 1.00 95.44 85 LEU A N 1
ATOM 654 C CA . LEU A 1 85 ? 5.825 5.843 -12.874 1.00 95.44 85 LEU A CA 1
ATOM 655 C C . LEU A 1 85 ? 6.070 7.051 -13.792 1.00 95.44 85 LEU A C 1
ATOM 657 O O . LEU A 1 85 ? 6.354 6.867 -14.967 1.00 95.44 85 LEU A O 1
ATOM 661 N N . LYS A 1 86 ? 6.098 8.278 -13.254 1.00 93.62 86 LYS A N 1
ATOM 662 C CA . LYS A 1 86 ? 6.485 9.471 -14.040 1.00 93.62 86 LYS A CA 1
ATOM 663 C C . LYS A 1 86 ? 7.921 9.404 -14.569 1.00 93.62 86 LYS A C 1
ATOM 665 O O . LYS A 1 86 ? 8.254 10.052 -15.558 1.00 93.62 86 LYS A O 1
ATOM 670 N N . GLY A 1 87 ? 8.802 8.694 -13.866 1.00 93.25 87 GLY A N 1
ATOM 671 C CA . GLY A 1 87 ? 10.156 8.406 -14.331 1.00 93.25 87 GLY A CA 1
ATOM 672 C C . GLY A 1 87 ? 10.161 7.494 -15.557 1.00 93.25 87 GLY A C 1
ATOM 673 O O . GLY A 1 87 ? 10.951 7.731 -16.467 1.00 93.25 87 GLY A O 1
ATOM 674 N N . LEU A 1 88 ? 9.256 6.511 -15.615 1.00 94.75 88 LEU A N 1
ATOM 675 C CA . LEU A 1 88 ? 9.103 5.626 -16.771 1.00 94.75 88 LEU A CA 1
ATOM 676 C C . LEU A 1 88 ? 8.610 6.381 -18.012 1.00 94.75 88 LEU A C 1
ATOM 678 O O . LEU A 1 88 ? 9.200 6.191 -19.069 1.00 94.75 88 LEU A O 1
ATOM 682 N N . ASP A 1 89 ? 7.657 7.313 -17.878 1.00 91.88 89 ASP A N 1
ATOM 683 C CA . ASP A 1 89 ? 7.197 8.153 -19.005 1.00 91.88 89 ASP A CA 1
ATOM 684 C C . ASP A 1 89 ? 8.364 8.924 -19.661 1.00 91.88 89 ASP A C 1
ATOM 686 O O . ASP A 1 89 ? 8.427 9.119 -20.874 1.00 91.88 89 ASP A O 1
ATOM 690 N N . ARG A 1 90 ? 9.337 9.368 -18.851 1.00 91.06 90 ARG A N 1
ATOM 691 C CA . ARG A 1 90 ? 10.545 10.046 -19.354 1.00 91.06 90 ARG A CA 1
ATOM 692 C C . ARG A 1 90 ? 11.487 9.093 -20.080 1.00 91.06 90 ARG A C 1
ATOM 694 O O . ARG A 1 90 ? 12.149 9.514 -21.025 1.00 91.06 90 ARG A O 1
ATOM 701 N N . ILE A 1 91 ? 11.587 7.850 -19.613 1.00 93.81 91 ILE A N 1
ATOM 702 C CA . ILE A 1 91 ? 12.394 6.816 -20.266 1.00 93.81 91 ILE A CA 1
ATOM 703 C C . ILE A 1 91 ? 11.772 6.458 -21.616 1.00 93.81 91 ILE A C 1
ATOM 705 O O . ILE A 1 91 ? 12.504 6.398 -22.598 1.00 93.81 91 ILE A O 1
ATOM 709 N N . GLU A 1 92 ? 10.448 6.310 -21.684 1.00 94.62 92 GLU A N 1
ATOM 710 C CA . GLU A 1 92 ? 9.710 6.069 -22.930 1.00 94.62 92 GLU A CA 1
ATOM 711 C C . GLU A 1 92 ? 9.969 7.181 -23.959 1.00 94.62 92 GLU A C 1
ATOM 713 O O . GLU A 1 92 ? 10.453 6.906 -25.055 1.00 94.62 92 GLU A O 1
ATOM 718 N N . ALA A 1 93 ? 9.814 8.451 -23.569 1.00 91.31 93 ALA A N 1
ATOM 719 C CA . ALA A 1 93 ? 10.142 9.578 -24.448 1.00 91.31 93 ALA A CA 1
ATOM 720 C C . ALA A 1 93 ? 11.627 9.599 -24.879 1.00 91.31 93 ALA A C 1
ATOM 722 O O . ALA A 1 93 ? 11.969 10.007 -25.992 1.00 91.31 93 ALA A O 1
ATOM 723 N N . GLY A 1 94 ? 12.535 9.161 -23.999 1.00 94.69 94 GLY A N 1
ATOM 724 C CA . GLY A 1 94 ? 13.951 8.991 -24.323 1.00 94.69 94 GLY A CA 1
ATOM 725 C C . GLY A 1 94 ? 14.198 7.887 -25.356 1.00 94.69 94 GLY A C 1
ATOM 726 O O . GLY A 1 94 ? 15.052 8.054 -26.229 1.00 94.69 94 GLY A O 1
ATOM 727 N N . MET A 1 95 ? 13.438 6.790 -25.292 1.00 95.69 95 MET A N 1
ATOM 728 C CA . MET A 1 95 ? 13.506 5.689 -26.255 1.00 95.69 95 MET A CA 1
ATOM 729 C C . MET A 1 95 ? 13.037 6.117 -27.646 1.00 95.69 95 MET A C 1
ATOM 731 O O . MET A 1 95 ? 13.711 5.781 -28.616 1.00 95.69 95 MET A O 1
ATOM 735 N N . ASP A 1 96 ? 11.980 6.924 -27.757 1.00 96.19 96 ASP A N 1
ATOM 736 C CA . ASP A 1 96 ? 11.530 7.464 -29.050 1.00 96.19 96 ASP A CA 1
ATOM 737 C C . ASP A 1 96 ? 12.615 8.322 -29.720 1.00 96.19 96 ASP A C 1
ATOM 739 O O . ASP A 1 96 ? 12.908 8.189 -30.910 1.00 96.19 96 ASP A O 1
ATOM 743 N N . SER A 1 97 ? 13.275 9.188 -28.943 1.00 95.19 97 SER A N 1
ATOM 744 C CA . SER A 1 97 ? 14.394 10.008 -29.430 1.00 95.19 97 SER A CA 1
ATOM 745 C C . SER A 1 97 ? 15.586 9.155 -29.883 1.00 95.19 97 SER A C 1
ATOM 747 O O . SER A 1 97 ? 16.212 9.417 -30.918 1.00 95.19 97 SER A O 1
ATOM 749 N N . PHE A 1 98 ? 15.889 8.100 -29.125 1.00 96.44 98 PHE A N 1
ATOM 750 C CA . PHE A 1 98 ? 16.934 7.149 -29.480 1.00 96.44 98 PHE A CA 1
ATOM 751 C C . PHE A 1 98 ? 16.596 6.389 -30.768 1.00 96.44 98 PHE A C 1
ATOM 753 O O . PHE A 1 98 ? 17.457 6.268 -31.640 1.00 96.44 98 PHE A O 1
ATOM 760 N N . GLN A 1 99 ? 15.343 5.959 -30.938 1.00 97.25 99 GLN A N 1
ATOM 761 C CA . GLN A 1 99 ? 14.879 5.298 -32.156 1.00 97.25 99 GLN A CA 1
ATOM 762 C C . GLN A 1 99 ? 15.012 6.213 -33.380 1.00 97.25 99 GLN A C 1
ATOM 764 O O . GLN A 1 99 ? 15.621 5.815 -34.369 1.00 97.25 99 GLN A O 1
ATOM 769 N N . ASN A 1 100 ? 14.579 7.473 -33.282 1.00 96.19 100 ASN A N 1
ATOM 770 C CA . ASN A 1 100 ? 14.752 8.458 -34.359 1.00 96.19 100 ASN A CA 1
ATOM 771 C C . ASN A 1 100 ? 16.231 8.656 -34.747 1.00 96.19 100 ASN A C 1
ATOM 773 O O . ASN A 1 100 ? 16.567 8.879 -35.916 1.00 96.19 100 ASN A O 1
ATOM 777 N N . SER A 1 101 ? 17.133 8.576 -33.763 1.00 96.88 101 SER A N 1
ATOM 778 C CA . SER A 1 101 ? 18.578 8.668 -33.997 1.00 96.88 101 SER A CA 1
ATOM 779 C C . SER A 1 101 ? 19.111 7.429 -34.725 1.00 96.88 101 SER A C 1
ATOM 781 O O . SER A 1 101 ? 19.919 7.567 -35.644 1.00 96.88 101 SER A O 1
ATOM 783 N N . ILE A 1 102 ? 18.640 6.228 -34.363 1.00 96.62 102 ILE A N 1
ATOM 784 C CA . ILE A 1 102 ? 18.947 4.980 -35.082 1.00 96.62 102 ILE A CA 1
ATOM 785 C C . ILE A 1 102 ? 18.474 5.061 -36.531 1.00 96.62 102 ILE A C 1
ATOM 787 O O . ILE A 1 102 ? 19.267 4.780 -37.430 1.00 96.62 102 ILE A O 1
ATOM 791 N N . ASP A 1 103 ? 17.237 5.493 -36.763 1.00 97.25 103 ASP A N 1
ATOM 792 C CA . ASP A 1 103 ? 16.665 5.596 -38.108 1.00 97.25 103 ASP A CA 1
ATOM 793 C C . ASP A 1 103 ? 17.484 6.569 -38.974 1.00 97.25 103 ASP A C 1
ATOM 795 O O . ASP A 1 103 ? 17.815 6.286 -40.127 1.00 97.25 103 ASP A O 1
ATOM 799 N N . SER A 1 104 ? 17.903 7.697 -38.391 1.00 95.81 104 SER A N 1
ATOM 800 C CA . SER A 1 104 ? 18.776 8.673 -39.057 1.00 95.81 104 SER A CA 1
ATOM 801 C C . SER A 1 104 ? 20.143 8.079 -39.417 1.00 95.81 104 SER A C 1
ATOM 803 O O . SER A 1 104 ? 20.629 8.276 -40.532 1.00 95.81 104 SER A O 1
ATOM 805 N N . MET A 1 105 ? 20.762 7.322 -38.504 1.00 95.19 105 MET A N 1
ATOM 806 C CA . MET A 1 105 ? 22.034 6.642 -38.772 1.00 95.19 105 MET A CA 1
ATOM 807 C C . MET A 1 105 ? 21.894 5.560 -39.844 1.00 95.19 105 MET A C 1
ATOM 809 O O . MET A 1 105 ? 22.756 5.456 -40.713 1.00 95.19 105 MET A O 1
ATOM 813 N N . GLN A 1 106 ? 20.817 4.773 -39.819 1.00 94.94 106 GLN A N 1
ATOM 814 C CA . GLN A 1 106 ? 20.542 3.767 -40.846 1.00 94.94 106 GLN A CA 1
ATOM 815 C C . GLN A 1 106 ? 20.382 4.411 -42.223 1.00 94.94 106 GLN A C 1
ATOM 817 O O . GLN A 1 106 ? 20.969 3.931 -43.192 1.00 94.94 106 GLN A O 1
ATOM 822 N N . ASN A 1 107 ? 19.673 5.538 -42.306 1.00 92.44 107 ASN A N 1
ATOM 823 C CA . ASN A 1 107 ? 19.556 6.303 -43.546 1.00 92.44 107 ASN A CA 1
ATOM 824 C C . ASN A 1 107 ? 20.918 6.795 -44.052 1.00 92.44 107 ASN A C 1
ATOM 826 O O . ASN A 1 107 ? 21.207 6.651 -45.238 1.00 92.44 107 ASN A O 1
ATOM 830 N N . ALA A 1 108 ? 21.774 7.316 -43.168 1.00 89.44 108 ALA A N 1
ATOM 831 C CA . ALA A 1 108 ? 23.124 7.734 -43.540 1.00 89.44 108 ALA A CA 1
ATOM 832 C C . ALA A 1 108 ? 23.977 6.552 -44.039 1.00 89.44 108 ALA A C 1
ATOM 834 O O . ALA A 1 108 ? 24.647 6.667 -45.061 1.00 89.44 108 ALA A O 1
ATOM 835 N N . ILE A 1 109 ? 23.912 5.397 -43.366 1.00 87.81 109 ILE A N 1
ATOM 836 C CA . ILE A 1 109 ? 24.619 4.173 -43.775 1.00 87.81 109 ILE A CA 1
ATOM 837 C C . ILE A 1 109 ? 24.160 3.709 -45.161 1.00 87.81 109 ILE A C 1
ATOM 839 O O . ILE A 1 109 ? 24.996 3.362 -45.995 1.00 87.81 109 ILE A O 1
ATOM 843 N N . ASN A 1 110 ? 22.855 3.749 -45.432 1.00 85.56 110 ASN A N 1
ATOM 844 C CA . ASN A 1 110 ? 22.296 3.349 -46.724 1.00 85.56 110 ASN A CA 1
ATOM 845 C C . ASN A 1 110 ? 22.753 4.248 -47.887 1.00 85.56 110 ASN A C 1
ATOM 847 O O . ASN A 1 110 ? 22.747 3.793 -49.026 1.00 85.56 110 ASN A O 1
ATOM 851 N N . GLN A 1 111 ? 23.176 5.487 -47.615 1.00 81.44 111 GLN A N 1
ATOM 852 C CA . GLN A 1 111 ? 23.691 6.424 -48.624 1.00 81.44 111 GLN A CA 1
ATOM 853 C C . GLN A 1 111 ? 25.199 6.283 -48.879 1.00 81.44 111 GLN A C 1
ATOM 855 O O . GLN A 1 111 ? 25.698 6.770 -49.893 1.00 81.44 111 GLN A O 1
ATOM 860 N N . ILE A 1 112 ? 25.945 5.591 -48.008 1.00 80.06 112 ILE A N 1
ATOM 861 C CA . ILE A 1 112 ? 27.395 5.394 -48.184 1.00 80.06 112 ILE A CA 1
ATOM 862 C C . ILE A 1 112 ? 27.738 4.779 -49.557 1.00 80.06 112 ILE A C 1
ATOM 864 O O . ILE A 1 112 ? 28.652 5.288 -50.204 1.00 80.06 112 ILE A O 1
ATOM 868 N N . PRO A 1 113 ? 27.040 3.739 -50.058 1.00 70.69 113 PRO A N 1
ATOM 869 C CA . PRO A 1 113 ? 27.331 3.174 -51.376 1.00 70.69 113 PRO A CA 1
ATOM 870 C C . PRO A 1 113 ? 27.192 4.176 -52.534 1.00 70.69 113 PRO A C 1
ATOM 872 O O . PRO A 1 113 ? 27.988 4.117 -53.469 1.00 70.69 113 PRO A O 1
ATOM 875 N N . GLU A 1 114 ? 26.236 5.111 -52.463 1.00 61.03 114 GLU A N 1
ATOM 876 C CA . GLU A 1 114 ? 26.062 6.170 -53.472 1.00 61.03 114 GLU A CA 1
ATOM 877 C C . GLU A 1 114 ? 27.165 7.231 -53.386 1.00 61.03 114 GLU A C 1
ATOM 879 O O . GLU A 1 114 ? 27.603 7.746 -54.408 1.00 61.03 114 GLU A O 1
ATOM 884 N N . MET A 1 115 ? 27.678 7.520 -52.187 1.00 56.28 115 MET A N 1
ATOM 885 C CA . MET A 1 115 ? 28.791 8.459 -52.004 1.00 56.28 115 MET A CA 1
ATOM 886 C C . MET A 1 115 ? 30.149 7.903 -52.459 1.00 56.28 115 MET A C 1
ATOM 888 O O . MET A 1 115 ? 31.056 8.674 -52.770 1.00 56.28 115 MET A O 1
ATOM 892 N N . VAL A 1 116 ? 30.326 6.578 -52.448 1.00 58.47 116 VAL A N 1
ATOM 893 C CA . VAL A 1 116 ? 31.609 5.917 -52.757 1.00 58.47 116 VAL A CA 1
ATOM 894 C C . VAL A 1 116 ? 31.725 5.535 -54.238 1.00 58.47 116 VAL A C 1
ATOM 896 O O . VAL A 1 116 ? 32.832 5.292 -54.722 1.00 58.47 116 VAL A O 1
ATOM 899 N N . MET A 1 117 ? 30.621 5.524 -54.989 1.00 46.88 117 MET A N 1
ATOM 900 C CA . MET A 1 117 ? 30.655 5.375 -56.444 1.00 46.88 117 MET A CA 1
ATOM 901 C C . MET A 1 117 ? 30.654 6.753 -57.116 1.00 46.88 117 MET A C 1
ATOM 903 O O . MET A 1 117 ? 29.662 7.467 -57.007 1.00 46.88 117 MET A O 1
ATOM 907 N N . PRO A 1 118 ? 31.711 7.144 -57.851 1.00 47.59 118 PRO A N 1
ATOM 908 C CA . PRO A 1 118 ? 31.643 8.320 -58.704 1.00 47.59 118 PRO A CA 1
ATOM 909 C C . PRO A 1 118 ? 30.551 8.097 -59.755 1.00 47.59 118 PRO A C 1
ATOM 911 O O . PRO A 1 118 ? 30.684 7.245 -60.636 1.00 47.59 118 PRO A O 1
ATOM 914 N N . SER A 1 119 ? 29.457 8.844 -59.646 1.00 51.75 119 SER A N 1
ATOM 915 C CA . SER A 1 119 ? 28.492 9.009 -60.725 1.00 51.75 119 SER A CA 1
ATOM 916 C C . SER A 1 119 ? 29.183 9.748 -61.874 1.00 51.75 119 SER A C 1
ATOM 918 O O . SER A 1 119 ? 29.820 10.772 -61.642 1.00 51.75 119 SER A O 1
ATOM 920 N N . ASP A 1 120 ? 29.047 9.204 -63.083 1.00 47.09 120 ASP A N 1
ATOM 921 C CA . ASP A 1 120 ? 29.560 9.712 -64.367 1.00 47.09 120 ASP A CA 1
ATOM 922 C C . ASP A 1 120 ? 30.936 9.198 -64.822 1.00 47.09 120 ASP A C 1
ATOM 924 O O . ASP A 1 120 ? 31.804 9.959 -65.251 1.00 47.09 120 ASP A O 1
ATOM 928 N N . LEU A 1 121 ? 31.102 7.872 -64.878 1.00 47.06 121 LEU A N 1
ATOM 929 C CA . LEU A 1 121 ? 31.929 7.293 -65.939 1.00 47.06 121 LEU A CA 1
ATOM 930 C C . LEU A 1 121 ? 31.017 6.728 -67.034 1.00 47.06 121 LEU A C 1
ATOM 932 O O . LEU A 1 121 ? 30.524 5.603 -66.939 1.00 47.06 121 LEU A O 1
ATOM 936 N N . ASP A 1 122 ? 30.790 7.528 -68.079 1.00 43.31 122 ASP A N 1
ATOM 937 C CA . ASP A 1 122 ? 30.183 7.068 -69.328 1.00 43.31 122 ASP A CA 1
ATOM 938 C C . ASP A 1 122 ? 31.079 5.988 -69.961 1.00 43.31 122 ASP A C 1
ATOM 940 O O . ASP A 1 122 ? 32.045 6.252 -70.679 1.00 43.31 122 ASP A O 1
ATOM 944 N N . THR A 1 123 ? 30.772 4.729 -69.660 1.00 52.06 123 THR A N 1
ATOM 945 C CA . THR A 1 123 ? 31.473 3.557 -70.200 1.00 52.06 123 THR A CA 1
ATOM 946 C C . THR A 1 123 ? 31.061 3.236 -71.639 1.00 52.06 123 THR A C 1
ATOM 948 O O . THR A 1 123 ? 31.613 2.311 -72.238 1.00 52.06 123 THR A O 1
ATOM 951 N N . SER A 1 124 ? 30.127 3.994 -72.230 1.00 49.81 124 SER A N 1
ATOM 952 C CA . SER A 1 124 ? 29.628 3.732 -73.583 1.00 49.81 124 SER A CA 1
ATOM 953 C C . SER A 1 124 ? 30.462 4.390 -74.692 1.00 49.81 124 SER A C 1
ATOM 955 O O . SER A 1 124 ? 30.489 3.871 -75.810 1.00 49.81 124 SER A O 1
ATOM 957 N N . THR A 1 125 ? 31.222 5.454 -74.394 1.00 47.88 125 THR A N 1
ATOM 958 C CA . THR A 1 125 ? 32.071 6.154 -75.382 1.00 47.88 125 THR A CA 1
ATOM 959 C C . THR A 1 125 ? 33.573 6.106 -75.099 1.00 47.88 125 THR A C 1
ATOM 961 O O . THR A 1 125 ? 34.365 6.333 -76.013 1.00 47.88 125 THR A O 1
ATOM 964 N N . SER A 1 126 ? 34.006 5.710 -73.899 1.00 45.66 126 SER A N 1
ATOM 965 C CA . SER A 1 126 ? 35.428 5.532 -73.587 1.00 45.66 126 SER A CA 1
ATOM 966 C C . SER A 1 126 ? 35.733 4.092 -73.193 1.00 45.66 126 SER A C 1
ATOM 968 O O . SER A 1 126 ? 35.719 3.732 -72.019 1.00 45.66 126 SER A O 1
ATOM 970 N N . ARG A 1 127 ? 36.150 3.270 -74.165 1.00 49.03 127 ARG A N 1
ATOM 971 C CA . ARG A 1 127 ? 37.017 2.112 -73.872 1.00 49.03 127 ARG A CA 1
ATOM 972 C C . ARG A 1 127 ? 38.425 2.606 -73.527 1.00 49.03 127 ARG A C 1
ATOM 974 O O . ARG A 1 127 ? 39.400 2.248 -74.182 1.00 49.03 127 ARG A O 1
ATOM 981 N N . GLY A 1 128 ? 38.534 3.465 -72.521 1.00 51.44 128 GLY A N 1
ATOM 982 C CA . GLY A 1 128 ? 39.804 3.716 -71.869 1.00 51.44 128 GLY A CA 1
ATOM 983 C C . GLY A 1 128 ? 40.106 2.480 -71.043 1.00 51.44 128 GLY A C 1
ATOM 984 O O . GLY A 1 128 ? 39.503 2.284 -69.993 1.00 51.44 128 GLY A O 1
ATOM 985 N N . LEU A 1 129 ? 40.980 1.603 -71.537 1.00 47.06 129 LEU A N 1
ATOM 986 C CA . LEU A 1 129 ? 41.500 0.502 -70.737 1.00 47.06 129 LEU A CA 1
ATOM 987 C C . LEU A 1 129 ? 42.277 1.140 -69.577 1.00 47.06 129 LEU A C 1
ATOM 989 O O . LEU A 1 129 ? 43.433 1.531 -69.753 1.00 47.06 129 LEU A O 1
ATOM 993 N N . ILE A 1 130 ? 41.634 1.326 -68.419 1.00 51.44 130 ILE A N 1
ATOM 994 C CA . ILE A 1 130 ? 42.313 1.880 -67.251 1.00 51.44 130 ILE A CA 1
ATOM 995 C C . ILE A 1 130 ? 43.328 0.829 -66.809 1.00 51.44 130 ILE A C 1
ATOM 997 O O . ILE A 1 130 ? 42.999 -0.171 -66.175 1.00 51.44 130 ILE A O 1
ATOM 1001 N N . THR A 1 131 ? 44.570 1.021 -67.238 1.00 51.94 131 THR A N 1
ATOM 1002 C CA . THR A 1 131 ? 45.651 0.081 -66.984 1.00 51.94 131 THR A CA 1
ATOM 1003 C C . THR A 1 131 ? 46.454 0.612 -65.814 1.00 51.94 131 THR A C 1
ATOM 1005 O O . THR A 1 131 ? 46.990 1.720 -65.857 1.00 51.94 131 THR A O 1
ATOM 1008 N N . LEU A 1 132 ? 46.525 -0.190 -64.759 1.00 55.00 132 LEU A N 1
ATOM 1009 C CA . LEU A 1 132 ? 47.460 0.004 -63.665 1.00 55.00 132 LEU A CA 1
ATOM 1010 C C . LEU A 1 132 ? 48.888 -0.099 -64.219 1.00 55.00 132 LEU A C 1
ATOM 1012 O O . LEU A 1 132 ? 49.292 -1.160 -64.700 1.00 55.00 132 LEU A O 1
ATOM 1016 N N . LYS A 1 133 ? 49.644 1.004 -64.192 1.00 60.69 133 LYS A N 1
ATOM 1017 C CA . LYS A 1 133 ? 51.031 1.035 -64.668 1.00 60.69 133 LYS A CA 1
ATOM 1018 C C . LYS A 1 133 ? 51.961 1.095 -63.465 1.00 60.69 133 LYS A C 1
ATOM 1020 O O . LYS A 1 133 ? 51.803 1.927 -62.578 1.00 60.69 133 LYS A O 1
ATOM 1025 N N . ARG A 1 134 ? 52.948 0.203 -63.442 1.00 67.31 134 ARG A N 1
ATOM 1026 C CA . ARG A 1 134 ? 54.063 0.297 -62.501 1.00 67.31 134 ARG A CA 1
ATOM 1027 C C . ARG A 1 134 ? 55.117 1.222 -63.096 1.00 67.31 134 ARG A C 1
ATOM 1029 O O . ARG A 1 134 ? 55.572 0.979 -64.217 1.00 67.31 134 ARG A O 1
ATOM 1036 N N . CYS A 1 135 ? 55.489 2.268 -62.370 1.00 65.94 135 CYS A N 1
ATOM 1037 C CA . CYS A 1 135 ? 56.489 3.211 -62.853 1.00 65.94 135 CYS A CA 1
ATOM 1038 C C . CYS A 1 135 ? 57.911 2.660 -62.658 1.00 65.94 135 CYS A C 1
ATOM 1040 O O . CYS A 1 135 ? 58.143 1.840 -61.761 1.00 65.94 135 CYS A O 1
ATOM 1042 N N . PRO A 1 136 ? 58.871 3.036 -63.525 1.00 64.88 136 PRO A N 1
ATOM 1043 C CA . PRO A 1 136 ? 60.258 2.616 -63.366 1.00 64.88 136 PRO A CA 1
ATOM 1044 C C . PRO A 1 136 ? 60.781 3.006 -61.984 1.00 64.88 136 PRO A C 1
ATOM 1046 O O . PRO A 1 136 ? 60.512 4.101 -61.507 1.00 64.88 136 PRO A O 1
ATOM 1049 N N . ASN A 1 137 ? 61.518 2.101 -61.340 1.00 58.28 137 ASN A N 1
ATOM 1050 C CA . ASN A 1 137 ? 62.135 2.313 -60.026 1.00 58.28 137 ASN A CA 1
ATOM 1051 C C . ASN A 1 137 ? 61.159 2.558 -58.855 1.00 58.28 137 ASN A C 1
ATOM 1053 O O . ASN A 1 137 ? 61.614 2.817 -57.743 1.00 58.28 137 ASN A O 1
ATOM 1057 N N . THR A 1 138 ? 59.845 2.380 -59.052 1.00 62.34 138 THR A N 1
ATOM 1058 C CA . THR A 1 138 ? 58.852 2.405 -57.968 1.00 62.34 138 THR A CA 1
ATOM 1059 C C . THR A 1 138 ? 58.237 1.018 -57.729 1.00 62.34 138 THR A C 1
ATOM 1061 O O . THR A 1 138 ? 58.171 0.144 -58.608 1.00 62.34 138 THR A O 1
ATOM 1064 N N . LEU A 1 139 ? 57.814 0.774 -56.486 1.00 65.75 139 LEU A N 1
ATOM 1065 C CA . LEU A 1 139 ? 56.961 -0.371 -56.129 1.00 65.75 139 LEU A CA 1
ATOM 1066 C C . LEU A 1 139 ? 55.471 -0.003 -56.164 1.00 65.75 139 LEU A C 1
ATOM 1068 O O . LEU A 1 139 ? 54.620 -0.878 -56.032 1.00 65.75 139 LEU A O 1
ATOM 1072 N N . GLU A 1 140 ? 55.167 1.277 -56.356 1.00 60.12 140 GLU A N 1
ATOM 1073 C CA . GLU A 1 140 ? 53.814 1.811 -56.391 1.00 60.12 140 GLU A CA 1
ATOM 1074 C C . GLU A 1 140 ? 53.210 1.666 -57.787 1.00 60.12 140 GLU A C 1
ATOM 1076 O O . GLU A 1 140 ? 53.881 1.819 -58.812 1.00 60.12 140 GLU A O 1
ATOM 1081 N N . VAL A 1 141 ? 51.919 1.355 -57.815 1.00 58.28 141 VAL A N 1
ATOM 1082 C CA . VAL A 1 141 ? 51.148 1.212 -59.042 1.00 58.28 141 VAL A CA 1
ATOM 1083 C C . VAL A 1 141 ? 50.172 2.373 -59.104 1.00 58.28 141 VAL A C 1
ATOM 1085 O O . VAL A 1 141 ? 49.382 2.567 -58.182 1.00 58.28 141 VAL A O 1
ATOM 1088 N N . THR A 1 142 ? 50.234 3.146 -60.183 1.00 56.97 142 THR A N 1
ATOM 1089 C CA . THR A 1 142 ? 49.401 4.334 -60.371 1.00 56.97 142 THR A CA 1
ATOM 1090 C C . THR A 1 142 ? 48.464 4.145 -61.558 1.00 56.97 142 THR A C 1
ATOM 1092 O O . THR A 1 142 ? 48.709 3.365 -62.488 1.00 56.97 142 THR A O 1
ATOM 1095 N N . TRP A 1 143 ? 47.340 4.854 -61.518 1.00 57.91 143 TRP A N 1
ATOM 1096 C CA . TRP A 1 143 ? 46.374 4.864 -62.605 1.00 57.91 143 TRP A CA 1
ATOM 1097 C C . TRP A 1 143 ? 46.868 5.771 -63.736 1.00 57.91 143 TRP A C 1
ATOM 1099 O O . TRP A 1 143 ? 46.971 6.979 -63.555 1.00 57.91 143 TRP A O 1
ATOM 1109 N N . GLY A 1 144 ? 47.177 5.194 -64.902 1.00 56.47 144 GLY A N 1
ATOM 1110 C CA . GLY A 1 144 ? 47.324 5.909 -66.181 1.00 56.47 144 GLY A CA 1
ATOM 1111 C C . GLY A 1 144 ? 48.517 6.863 -66.358 1.00 56.47 144 GLY A C 1
ATOM 1112 O O . GLY A 1 144 ? 48.869 7.144 -67.501 1.00 56.47 144 GLY A O 1
ATOM 1113 N N . ILE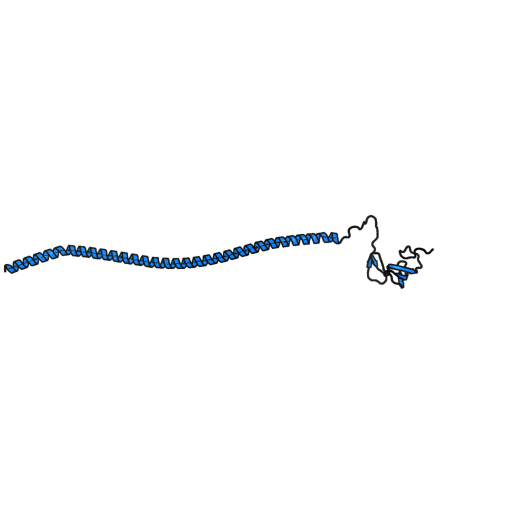 A 1 145 ? 49.171 7.332 -65.290 1.00 62.75 145 ILE A N 1
ATOM 1114 C CA . ILE A 1 145 ? 50.266 8.314 -65.360 1.00 62.75 145 ILE A CA 1
ATOM 1115 C C . ILE A 1 145 ? 51.483 7.885 -64.535 1.00 62.75 145 ILE A C 1
ATOM 1117 O O . ILE A 1 145 ? 51.359 7.498 -63.374 1.00 62.75 145 ILE A O 1
ATOM 1121 N N . CYS A 1 146 ? 52.668 7.984 -65.141 1.00 70.19 146 CYS A N 1
ATOM 1122 C CA . CYS A 1 146 ? 53.951 7.870 -64.449 1.00 70.19 146 CYS A CA 1
ATOM 1123 C C . CYS A 1 146 ? 54.663 9.214 -64.467 1.00 70.19 146 CYS A C 1
ATOM 1125 O O . CYS A 1 146 ? 54.627 9.907 -65.483 1.00 70.19 146 CYS A O 1
ATOM 1127 N N . THR A 1 147 ? 55.321 9.548 -63.362 1.00 73.38 147 THR A N 1
ATOM 1128 C CA . THR A 1 147 ? 56.296 10.634 -63.300 1.00 73.38 147 THR A CA 1
ATOM 1129 C C . THR A 1 147 ? 57.693 10.074 -63.554 1.00 73.38 147 THR A C 1
ATOM 1131 O O . THR A 1 147 ? 57.987 8.932 -63.191 1.00 73.38 147 THR A O 1
ATOM 1134 N N . TYR A 1 148 ? 58.541 10.856 -64.219 1.00 74.31 148 TYR A N 1
ATOM 1135 C CA . TYR A 1 148 ? 59.892 10.455 -64.611 1.00 74.31 148 TYR A CA 1
ATOM 1136 C C . TYR A 1 148 ? 60.916 11.508 -64.184 1.00 74.31 148 TYR A C 1
ATOM 1138 O O . TYR A 1 148 ? 60.630 12.704 -64.239 1.00 74.31 148 TYR A O 1
ATOM 1146 N N . GLN A 1 149 ? 62.118 11.081 -63.793 1.00 76.44 149 GLN A N 1
ATOM 1147 C CA . GLN A 1 149 ? 63.229 11.985 -63.488 1.00 76.44 149 GLN A CA 1
ATOM 1148 C C . GLN A 1 149 ? 64.294 11.946 -64.588 1.00 76.44 149 GLN A C 1
ATOM 1150 O O . GLN A 1 149 ? 64.375 11.003 -65.377 1.00 76.44 149 GLN A O 1
ATOM 1155 N N . ALA A 1 150 ? 65.137 12.980 -64.650 1.00 78.81 150 ALA A N 1
ATOM 1156 C CA . ALA A 1 150 ? 66.280 12.980 -65.558 1.00 78.81 150 ALA A CA 1
ATOM 1157 C C . ALA A 1 150 ? 67.216 11.799 -65.233 1.00 78.81 150 ALA A C 1
ATOM 1159 O O . ALA A 1 150 ? 67.607 11.605 -64.084 1.00 78.81 150 ALA A O 1
ATOM 1160 N N . GLY A 1 151 ? 67.566 11.017 -66.254 1.00 75.75 151 GLY A N 1
ATOM 1161 C CA . GLY A 1 151 ? 68.345 9.782 -66.149 1.00 75.75 151 GLY A CA 1
ATOM 1162 C C . GLY A 1 151 ? 67.514 8.492 -66.128 1.00 75.75 151 GLY A C 1
ATOM 1163 O O . GLY A 1 151 ? 68.076 7.424 -66.379 1.00 75.75 151 GLY A O 1
ATOM 1164 N N . ASP A 1 152 ? 66.198 8.563 -65.901 1.00 77.38 152 ASP A N 1
ATOM 1165 C CA . ASP A 1 152 ? 65.315 7.392 -65.964 1.00 77.38 152 ASP A CA 1
ATOM 1166 C C . ASP A 1 152 ? 65.042 6.935 -67.406 1.00 77.38 152 ASP A C 1
ATOM 1168 O O . ASP A 1 152 ? 65.341 7.625 -68.387 1.00 77.38 152 ASP A O 1
ATOM 1172 N N . LYS A 1 153 ? 64.419 5.754 -67.534 1.00 75.00 153 LYS A N 1
ATOM 1173 C CA . LYS A 1 153 ? 63.845 5.292 -68.802 1.00 75.00 153 LYS A CA 1
ATOM 1174 C C . LYS A 1 153 ? 62.442 5.853 -69.006 1.00 75.00 153 LYS A C 1
ATOM 1176 O O . LYS A 1 153 ? 61.536 5.544 -68.229 1.00 75.00 153 LYS A O 1
ATOM 1181 N N . GLY A 1 154 ? 62.270 6.630 -70.070 1.00 7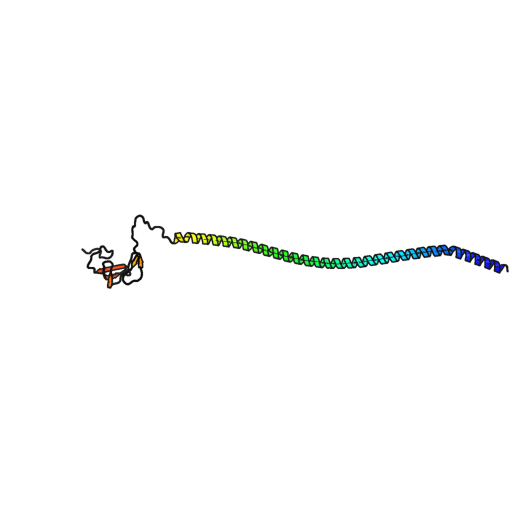2.06 154 GLY A N 1
ATOM 1182 C CA . GLY A 1 154 ? 61.001 7.251 -70.433 1.00 72.06 154 GLY A CA 1
ATOM 1183 C C . GLY A 1 154 ? 60.017 6.288 -71.113 1.00 72.06 154 GLY A C 1
ATOM 1184 O O . GLY A 1 154 ? 60.331 5.115 -71.359 1.00 72.06 154 GLY A O 1
ATOM 1185 N N . PRO A 1 155 ? 58.787 6.745 -71.402 1.00 69.62 155 PRO A N 1
ATOM 1186 C CA . PRO A 1 155 ? 57.757 5.934 -72.047 1.00 69.62 155 PRO A CA 1
ATOM 1187 C C . PRO A 1 155 ? 58.125 5.464 -73.463 1.00 69.62 155 PRO A C 1
ATOM 1189 O O . PRO A 1 155 ? 57.622 4.414 -73.867 1.00 69.62 155 PRO A O 1
ATOM 1192 N N . ALA A 1 156 ? 59.000 6.169 -74.194 1.00 68.75 156 ALA A N 1
ATOM 1193 C CA . ALA A 1 156 ? 59.499 5.722 -75.501 1.00 68.75 156 ALA A CA 1
ATOM 1194 C C . ALA A 1 156 ? 60.687 4.736 -75.394 1.00 68.75 156 ALA A C 1
ATOM 1196 O O . ALA A 1 156 ? 61.234 4.295 -76.412 1.00 68.75 156 ALA A O 1
ATOM 1197 N N . GLY A 1 157 ? 61.074 4.350 -74.170 1.00 70.50 157 GLY A N 1
ATOM 1198 C CA . GLY A 1 157 ? 62.136 3.384 -73.869 1.00 70.50 157 GLY A CA 1
ATOM 1199 C C . GLY A 1 157 ? 63.564 3.942 -73.939 1.00 70.50 157 GLY A C 1
ATOM 1200 O O . GLY A 1 157 ? 64.520 3.177 -73.793 1.00 70.50 157 GLY A O 1
ATOM 1201 N N . GLY A 1 158 ? 63.702 5.243 -74.169 1.00 75.19 158 GLY A N 1
ATOM 1202 C CA . GLY A 1 158 ? 64.928 6.028 -74.173 1.00 75.19 158 GLY A CA 1
ATOM 1203 C C . GLY A 1 158 ? 65.257 6.651 -72.813 1.00 75.19 158 GLY A C 1
ATOM 1204 O O . GLY A 1 158 ? 64.647 6.317 -71.799 1.00 75.19 158 GLY A O 1
ATOM 1205 N N . ILE A 1 159 ? 66.258 7.533 -72.787 1.00 78.81 159 ILE A N 1
ATOM 1206 C CA . ILE A 1 159 ? 66.748 8.186 -71.562 1.00 78.81 159 ILE A CA 1
ATOM 1207 C C . ILE A 1 159 ? 66.111 9.570 -71.434 1.00 78.81 159 ILE A C 1
ATOM 1209 O O . ILE A 1 159 ? 66.188 10.376 -72.363 1.00 78.81 159 ILE A O 1
ATOM 1213 N N . VAL A 1 160 ? 65.517 9.863 -70.279 1.00 78.94 160 VAL A N 1
ATOM 1214 C CA . VAL A 1 160 ? 64.977 11.193 -69.966 1.00 78.94 160 VAL A CA 1
ATOM 1215 C C . VAL A 1 160 ? 66.131 12.160 -69.703 1.00 78.94 160 VAL A C 1
ATOM 1217 O O . VAL A 1 160 ? 66.962 11.919 -68.831 1.00 78.94 160 VAL A O 1
ATOM 1220 N N . VAL A 1 161 ? 66.199 13.260 -70.452 1.00 83.12 161 VAL A N 1
ATOM 1221 C CA . VAL A 1 161 ? 67.265 14.274 -70.328 1.00 83.12 161 VAL A CA 1
ATOM 1222 C C . VAL A 1 161 ? 66.834 15.427 -69.434 1.00 83.12 161 VAL A C 1
ATOM 1224 O O . VAL A 1 161 ? 67.644 15.990 -68.703 1.00 83.12 161 VAL A O 1
ATOM 1227 N N . SER A 1 162 ? 65.549 15.768 -69.469 1.00 81.00 162 SER A N 1
ATOM 1228 C CA . SER A 1 162 ? 64.952 16.769 -68.594 1.00 81.00 162 SER A CA 1
ATOM 1229 C C . SER A 1 162 ? 63.522 16.383 -68.262 1.00 81.00 162 SER A C 1
ATOM 1231 O O . SER A 1 162 ? 62.833 15.766 -69.076 1.00 81.00 162 SER A O 1
ATOM 1233 N N . ALA A 1 163 ? 63.086 16.769 -67.067 1.00 77.56 163 ALA A N 1
ATOM 1234 C CA . ALA A 1 163 ? 61.714 16.609 -66.631 1.00 77.56 163 ALA A CA 1
ATOM 1235 C C . ALA A 1 163 ? 61.237 17.893 -65.935 1.00 77.56 163 ALA A C 1
ATOM 1237 O O . ALA A 1 163 ? 62.002 18.537 -65.215 1.00 77.56 163 ALA A O 1
ATOM 1238 N N . THR A 1 164 ? 59.990 18.276 -66.172 1.00 75.69 164 THR A N 1
ATOM 1239 C CA . THR A 1 164 ? 59.312 19.439 -65.596 1.00 75.69 164 THR A CA 1
ATOM 1240 C C . THR A 1 164 ? 57.961 19.016 -65.023 1.00 75.69 164 THR A C 1
ATOM 1242 O O . THR A 1 164 ? 57.504 17.892 -65.243 1.00 75.69 164 THR A O 1
ATOM 1245 N N . GLU A 1 165 ? 57.336 19.909 -64.249 1.00 74.81 165 GLU A N 1
ATOM 1246 C CA . GLU A 1 165 ? 56.015 19.677 -63.645 1.00 74.81 165 GLU A CA 1
ATOM 1247 C C . GLU A 1 165 ? 55.959 18.351 -62.861 1.00 74.81 165 GLU A C 1
ATOM 1249 O O . GLU A 1 165 ? 55.131 17.472 -63.107 1.00 74.81 165 GLU A O 1
ATOM 1254 N N . ASP A 1 166 ? 56.931 18.191 -61.956 1.00 70.81 166 ASP A N 1
ATOM 1255 C CA . ASP A 1 166 ? 57.146 17.009 -61.110 1.00 70.81 166 ASP A CA 1
ATOM 1256 C C . ASP A 1 166 ? 57.338 15.695 -61.882 1.00 70.81 166 ASP A C 1
ATOM 1258 O O . ASP A 1 166 ? 56.985 14.611 -61.418 1.00 70.81 166 ASP A O 1
ATOM 1262 N N . GLY A 1 167 ? 57.916 15.785 -63.080 1.00 69.69 167 GLY A N 1
ATOM 1263 C CA . GLY A 1 167 ? 58.199 14.630 -63.923 1.00 69.69 167 GLY A CA 1
ATOM 1264 C C . GLY A 1 167 ? 57.032 14.215 -64.808 1.00 69.69 167 GLY A C 1
ATOM 1265 O O . GLY A 1 167 ? 57.084 13.138 -65.404 1.00 69.69 167 GLY A O 1
ATOM 1266 N N . ARG A 1 168 ? 55.984 15.046 -64.893 1.00 70.38 168 ARG A N 1
ATOM 1267 C CA . ARG A 1 168 ? 54.894 14.845 -65.846 1.00 70.38 168 ARG A CA 1
ATOM 1268 C C . ARG A 1 168 ? 55.289 15.211 -67.252 1.00 70.38 168 ARG A C 1
ATOM 1270 O O . ARG A 1 168 ? 54.811 14.515 -68.124 1.00 70.38 168 ARG A O 1
ATOM 1277 N N . HIS A 1 169 ? 56.121 16.236 -67.463 1.00 71.06 169 HIS A N 1
ATOM 1278 C CA . HIS A 1 169 ? 56.576 16.655 -68.790 1.00 71.06 169 HIS A CA 1
ATOM 1279 C C . HIS A 1 169 ? 58.096 16.558 -68.943 1.00 71.06 169 HIS A C 1
ATOM 1281 O O . HIS A 1 169 ? 58.803 16.523 -67.942 1.00 71.06 169 HIS A O 1
ATOM 1287 N N . GLY A 1 170 ? 58.630 16.491 -70.169 1.00 72.31 170 GLY A N 1
ATOM 1288 C CA . GLY A 1 170 ? 60.081 16.387 -70.353 1.00 72.31 170 GLY A CA 1
ATOM 1289 C C . GLY A 1 170 ? 60.562 16.084 -71.769 1.00 72.31 170 GLY A C 1
ATOM 1290 O O . GLY A 1 170 ? 59.767 15.921 -72.695 1.00 72.31 170 GLY A O 1
ATOM 1291 N N . LEU A 1 171 ? 61.888 16.000 -71.913 1.00 76.12 171 LEU A N 1
ATOM 1292 C CA . LEU A 1 171 ? 62.571 15.598 -73.142 1.00 76.12 171 LEU A CA 1
ATOM 1293 C C . LEU A 1 171 ? 63.211 14.216 -72.959 1.00 76.12 171 LEU A C 1
ATOM 1295 O O . LEU A 1 171 ? 63.955 13.987 -72.004 1.00 76.12 171 LEU A O 1
ATOM 1299 N N . GLU A 1 172 ? 62.964 13.314 -73.905 1.00 76.94 172 GLU A N 1
ATOM 1300 C CA . GLU A 1 172 ? 63.508 11.954 -73.928 1.00 76.94 172 GLU A CA 1
ATOM 1301 C C . GLU A 1 172 ? 64.346 11.737 -75.194 1.00 76.94 172 GLU A C 1
ATOM 1303 O O . GLU A 1 172 ? 63.923 12.076 -76.299 1.00 76.94 172 GLU A O 1
ATOM 1308 N N . LEU A 1 173 ? 65.528 11.134 -75.045 1.00 76.88 173 LEU A N 1
ATOM 1309 C CA . LEU A 1 173 ? 66.342 10.658 -76.163 1.00 76.88 173 LEU A CA 1
ATOM 1310 C C . LEU A 1 173 ? 66.052 9.179 -76.408 1.00 76.88 173 LEU A C 1
ATOM 1312 O O . LEU A 1 173 ? 66.469 8.326 -75.621 1.00 76.88 173 LEU A O 1
ATOM 1316 N N . SER A 1 174 ? 65.379 8.868 -77.517 1.00 74.69 174 SER A N 1
ATOM 1317 C CA . SER A 1 174 ? 65.101 7.495 -77.950 1.00 74.69 174 SER A CA 1
ATOM 1318 C C . SER A 1 174 ? 65.484 7.280 -79.414 1.00 74.69 174 SER A C 1
ATOM 1320 O O . SER A 1 174 ? 65.316 8.159 -80.254 1.00 74.69 174 SER A O 1
ATOM 1322 N N . PHE A 1 175 ? 65.968 6.075 -79.730 1.00 68.12 175 PHE A N 1
ATOM 1323 C CA . PHE A 1 175 ? 66.232 5.627 -81.106 1.00 68.12 175 PHE A CA 1
ATOM 1324 C C . PHE A 1 175 ? 64.969 5.112 -81.815 1.00 68.12 175 PHE A C 1
ATOM 1326 O O . PHE A 1 175 ? 65.024 4.733 -82.983 1.00 68.12 175 PHE A O 1
ATOM 1333 N N . LYS A 1 176 ? 63.834 5.053 -81.106 1.00 62.06 176 LYS A N 1
ATOM 1334 C CA . LYS A 1 176 ? 62.531 4.668 -81.647 1.00 62.06 176 LYS A CA 1
ATOM 1335 C C . LYS A 1 176 ? 61.575 5.846 -81.515 1.00 62.06 176 LYS A C 1
ATOM 1337 O O . LYS A 1 176 ? 61.274 6.276 -80.407 1.00 62.06 176 LYS A O 1
ATOM 1342 N N . GLN A 1 177 ? 61.075 6.335 -82.644 1.00 55.69 177 GLN A N 1
ATOM 1343 C CA . GLN A 1 177 ? 60.041 7.363 -82.670 1.00 55.69 177 GLN A CA 1
ATOM 1344 C C . GLN A 1 177 ? 58.684 6.682 -82.427 1.00 55.69 177 GLN A C 1
ATOM 1346 O O . GLN A 1 177 ? 58.074 6.139 -83.346 1.00 55.69 177 GLN A O 1
ATOM 1351 N N . SER A 1 178 ? 58.246 6.604 -81.169 1.00 56.12 178 SER A N 1
ATOM 1352 C CA . SER A 1 178 ? 56.888 6.156 -80.838 1.00 56.12 178 SER A CA 1
ATOM 1353 C C . SER A 1 178 ? 55.895 7.313 -80.929 1.00 56.12 178 SER A C 1
ATOM 1355 O O . SER A 1 178 ? 56.264 8.464 -80.720 1.00 56.12 178 SER A O 1
ATOM 1357 N N . SER A 1 179 ? 54.615 7.005 -81.158 1.00 56.19 179 SER A N 1
ATOM 1358 C CA . SER A 1 179 ? 53.487 7.927 -80.954 1.00 56.19 179 SER A CA 1
ATOM 1359 C C . SER A 1 179 ? 53.243 8.159 -79.453 1.00 56.19 179 SER A C 1
ATOM 1361 O O . SER A 1 179 ? 52.179 7.835 -78.922 1.00 56.19 179 SER A O 1
ATOM 1363 N N . SER A 1 180 ? 54.275 8.575 -78.724 1.00 55.09 180 SER A N 1
ATOM 1364 C CA . SER A 1 180 ? 54.205 8.812 -77.285 1.00 55.09 180 SER A CA 1
ATOM 1365 C C . SER A 1 180 ? 53.621 10.190 -76.997 1.00 55.09 180 SER A C 1
ATOM 1367 O O . SER A 1 180 ? 53.802 11.132 -77.758 1.00 55.09 180 SER A O 1
ATOM 1369 N N . THR A 1 181 ? 52.967 10.316 -75.842 1.00 55.12 181 THR A N 1
ATOM 1370 C CA . THR A 1 181 ? 52.510 11.594 -75.268 1.00 55.12 181 THR A CA 1
ATOM 1371 C C . THR A 1 181 ? 53.665 12.511 -74.844 1.00 55.12 181 THR A C 1
ATOM 1373 O O . THR A 1 181 ? 53.425 13.644 -74.447 1.00 55.12 181 THR A O 1
ATOM 1376 N N . PHE A 1 182 ? 54.908 12.022 -74.950 1.00 53.03 182 PHE A N 1
ATOM 1377 C CA . PHE A 1 182 ? 56.144 12.783 -74.808 1.00 53.03 182 PHE A CA 1
ATOM 1378 C C . PHE A 1 182 ? 56.957 12.735 -76.094 1.00 53.03 182 PHE A C 1
ATOM 1380 O O . PHE A 1 182 ? 57.274 11.653 -76.592 1.00 53.03 182 PHE A O 1
ATOM 1387 N N . GLY A 1 183 ? 57.271 13.916 -76.620 1.00 51.75 183 GLY A N 1
ATOM 1388 C CA . GLY A 1 183 ? 57.976 14.133 -77.879 1.00 51.75 183 GLY A CA 1
ATOM 1389 C C . GLY A 1 183 ? 57.609 15.504 -78.443 1.00 51.75 183 GLY A C 1
ATOM 1390 O O . GLY A 1 183 ? 56.463 15.926 -78.324 1.00 51.75 183 GLY A O 1
ATOM 1391 N N . CYS A 1 184 ? 58.591 16.228 -78.976 1.00 44.19 184 CYS A N 1
ATOM 1392 C CA . CYS A 1 184 ? 58.475 17.639 -79.339 1.00 44.19 184 CYS A CA 1
ATOM 1393 C C . CYS A 1 184 ? 57.293 17.932 -80.280 1.00 44.19 184 CYS A C 1
ATOM 1395 O O . CYS A 1 184 ? 57.233 17.409 -81.392 1.00 44.19 184 CYS A O 1
ATOM 1397 N N . GLU A 1 185 ? 56.410 18.844 -79.878 1.00 37.78 185 GLU A N 1
ATOM 1398 C CA . GLU A 1 185 ? 55.541 19.549 -80.816 1.00 37.78 185 GLU A CA 1
ATOM 1399 C C . GLU A 1 185 ? 56.417 20.554 -81.595 1.00 37.78 185 GLU A C 1
ATOM 1401 O O . GLU A 1 185 ? 57.061 21.414 -80.994 1.00 37.78 185 GLU A O 1
ATOM 1406 N N . GLY A 1 186 ? 56.502 20.426 -82.925 1.00 41.19 186 GLY A N 1
ATOM 1407 C CA . GLY A 1 186 ? 57.085 21.467 -83.787 1.00 41.19 186 GLY A CA 1
ATOM 1408 C C . GLY A 1 186 ? 58.582 21.394 -84.128 1.00 41.19 186 GLY A C 1
ATOM 1409 O O . GLY A 1 186 ? 59.211 22.440 -84.271 1.00 41.19 186 GLY A O 1
ATOM 1410 N N . VAL A 1 187 ? 59.157 20.209 -84.350 1.00 36.84 187 VAL A N 1
ATOM 1411 C CA . VAL A 1 187 ? 60.429 20.081 -85.096 1.00 36.84 187 VAL A CA 1
ATOM 1412 C C . VAL A 1 187 ? 60.261 19.096 -86.249 1.00 36.84 187 VAL A C 1
ATOM 1414 O O 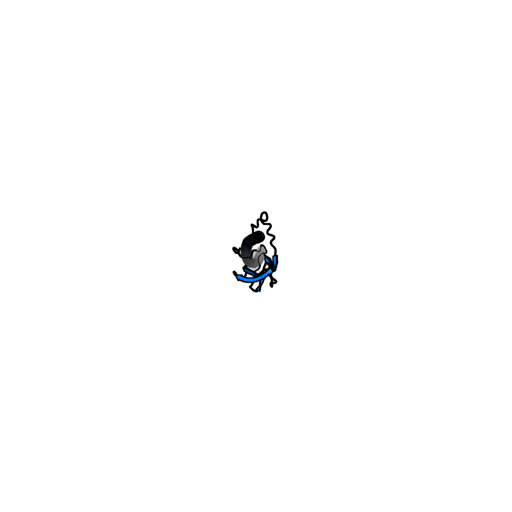. VAL A 1 187 ? 59.994 17.916 -86.028 1.00 36.84 187 VAL A O 1
ATOM 1417 N N . ALA A 1 188 ? 60.348 19.639 -87.467 1.00 34.44 188 ALA A N 1
ATOM 1418 C CA . ALA A 1 188 ? 60.487 18.906 -88.723 1.00 34.44 188 ALA A CA 1
ATOM 1419 C C . ALA A 1 188 ? 61.888 18.295 -88.858 1.00 34.44 188 ALA A C 1
ATOM 1421 O O . ALA A 1 188 ? 62.836 18.874 -88.275 1.00 34.44 188 ALA A O 1
#